Protein AF-A0A813K4M0-F1 (afdb_monomer)

Secondary structure (DSSP, 8-state):
--GGGS----STT-TTHHHHHHHHHHHTTTPPPP-TTSHHHHHHHHHHTTSSS-----SSS-HHHHHHHHHHHT-PPTT--S---EEEE--TTS--EEEE-SSS-SS--HHHHHHHHHHHHHHHHHH-TTS--EEEEE-S-STTSS--HHHHHHHHHHHHHHHH-TTSEEEEEE-HHHHH-HHHHHHHSTT-SSTT-

Organism: Polarella glacialis (NCBI:txid89957)

InterPro domains:
  IPR002505 Phosphate acetyl/butaryl transferase [PF01515] (38-197)
  IPR050500 Phosphate Acetyltransferase/Butyryltransferase [PTHR43356] (3-197)

Structure (mmCIF, N/CA/C/O backbone):
data_AF-A0A813K4M0-F1
#
_entry.id   AF-A0A813K4M0-F1
#
loop_
_atom_site.group_PDB
_atom_site.id
_atom_site.type_symbol
_atom_site.label_atom_id
_atom_site.label_alt_id
_atom_site.label_comp_id
_atom_site.label_asym_id
_atom_site.label_entity_id
_atom_site.label_seq_id
_atom_site.pdbx_PDB_ins_code
_atom_site.Cartn_x
_atom_site.Cartn_y
_atom_site.Cartn_z
_atom_site.occupancy
_atom_site.B_iso_or_equiv
_atom_site.auth_seq_id
_atom_site.auth_comp_id
_atom_site.auth_asym_id
_atom_site.auth_atom_id
_atom_site.pdbx_PDB_model_num
ATOM 1 N N . VAL A 1 1 ? -3.769 -20.559 -18.630 1.00 67.62 1 VAL A N 1
ATOM 2 C CA . VAL A 1 1 ? -3.302 -20.307 -20.011 1.00 67.62 1 VAL A CA 1
ATOM 3 C C . VAL A 1 1 ? -2.299 -21.398 -20.365 1.00 67.62 1 VAL A C 1
ATOM 5 O O . VAL A 1 1 ? -1.368 -21.574 -19.585 1.00 67.62 1 VAL A O 1
ATOM 8 N N . PRO A 1 2 ? -2.520 -22.201 -21.420 1.00 86.50 2 PRO A N 1
ATOM 9 C CA . PRO A 1 2 ? -1.524 -23.155 -21.917 1.00 86.50 2 PRO A CA 1
ATOM 10 C C . PRO A 1 2 ? -0.225 -22.441 -22.315 1.00 86.50 2 PRO A C 1
ATOM 12 O O . PRO A 1 2 ? -0.285 -21.312 -22.793 1.00 86.50 2 PRO A O 1
ATOM 15 N N . LEU A 1 3 ? 0.932 -23.095 -22.164 1.00 85.38 3 LEU A N 1
ATOM 16 C CA . LEU A 1 3 ? 2.240 -22.502 -22.506 1.00 85.38 3 LEU A CA 1
ATOM 17 C C . LEU A 1 3 ? 2.316 -22.029 -23.966 1.00 85.38 3 LEU A C 1
ATOM 19 O O . LEU A 1 3 ? 2.958 -21.033 -24.258 1.00 85.38 3 LEU A O 1
ATOM 23 N N . GLU A 1 4 ? 1.612 -22.708 -24.867 1.00 90.69 4 GLU A N 1
ATOM 24 C CA . GLU A 1 4 ? 1.559 -22.401 -26.303 1.00 90.69 4 GLU A CA 1
ATOM 25 C C . GLU A 1 4 ? 0.909 -21.045 -26.621 1.00 90.69 4 GLU A C 1
ATOM 27 O O . GLU A 1 4 ? 1.098 -20.507 -27.706 1.00 90.69 4 GLU A O 1
ATOM 32 N N . GLN A 1 5 ? 0.127 -20.500 -25.685 1.00 91.75 5 GLN A N 1
ATOM 33 C CA . GLN A 1 5 ? -0.519 -19.190 -25.809 1.00 91.75 5 GLN A CA 1
ATOM 34 C C . GLN A 1 5 ? 0.286 -18.081 -25.119 1.00 91.75 5 GLN A C 1
ATOM 36 O O . GLN A 1 5 ? -0.159 -16.935 -25.092 1.00 91.75 5 GLN A O 1
ATOM 41 N N . MET A 1 6 ? 1.431 -18.414 -24.516 1.00 92.50 6 MET A N 1
ATOM 42 C CA . MET A 1 6 ? 2.306 -17.438 -23.878 1.00 92.50 6 MET A CA 1
ATOM 43 C C . MET A 1 6 ? 3.302 -16.890 -24.892 1.00 92.50 6 MET A C 1
ATOM 45 O O . MET A 1 6 ? 3.978 -17.641 -25.593 1.00 92.50 6 MET A O 1
ATOM 49 N N . GLU A 1 7 ? 3.426 -15.570 -24.926 1.00 90.75 7 GLU A N 1
ATOM 50 C CA . GLU A 1 7 ? 4.532 -14.923 -25.613 1.00 90.75 7 GLU A CA 1
ATOM 51 C C . GLU A 1 7 ? 5.811 -15.118 -24.793 1.00 90.75 7 GLU A C 1
ATOM 53 O O . GLU A 1 7 ? 5.873 -14.780 -23.608 1.00 90.75 7 GLU A O 1
ATOM 58 N N . LEU A 1 8 ? 6.831 -15.699 -25.421 1.00 90.88 8 LEU A N 1
ATOM 59 C CA . LEU A 1 8 ? 8.155 -15.858 -24.836 1.00 90.88 8 LEU A CA 1
ATOM 60 C C . LEU A 1 8 ? 9.088 -14.846 -25.483 1.00 90.88 8 LEU A C 1
ATOM 62 O O . LEU A 1 8 ? 9.215 -14.814 -26.705 1.00 90.88 8 LEU A O 1
ATOM 66 N N . THR A 1 9 ? 9.780 -14.064 -24.660 1.00 90.88 9 THR A N 1
ATOM 67 C CA . THR A 1 9 ? 10.769 -13.103 -25.140 1.00 90.88 9 THR A CA 1
ATOM 68 C C . THR A 1 9 ? 12.110 -13.264 -24.435 1.00 90.88 9 THR A C 1
ATOM 70 O O . THR A 1 9 ? 12.171 -13.565 -23.243 1.00 90.88 9 THR A O 1
ATOM 73 N N . SER A 1 10 ? 13.188 -13.026 -25.182 1.00 90.50 10 SER A N 1
ATOM 74 C CA . SER A 1 10 ? 14.556 -12.898 -24.671 1.00 90.50 10 SER A CA 1
ATOM 75 C C . SER A 1 10 ? 14.917 -11.423 -24.525 1.00 90.50 10 SER A C 1
ATOM 77 O O . SER A 1 10 ? 14.474 -10.606 -25.326 1.00 90.50 10 SER A O 1
ATOM 79 N N . VAL A 1 11 ? 15.728 -11.076 -23.524 1.00 91.38 11 VAL A N 1
ATOM 80 C CA . VAL A 1 11 ? 16.229 -9.702 -23.343 1.00 91.38 11 VAL A CA 1
ATOM 81 C C . VAL A 1 11 ? 17.203 -9.321 -24.463 1.00 91.38 11 VAL A C 1
ATOM 83 O O . VAL A 1 11 ? 17.185 -8.190 -24.939 1.00 91.38 11 VAL A O 1
ATOM 86 N N . GLU A 1 12 ? 18.035 -10.274 -24.885 1.00 85.25 12 GLU A N 1
ATOM 87 C CA . GLU A 1 12 ? 19.155 -10.069 -25.814 1.00 85.25 12 GLU A CA 1
ATOM 88 C C . GLU A 1 12 ? 18.682 -9.786 -27.246 1.00 85.25 12 GLU A C 1
ATOM 90 O O . GLU A 1 12 ? 19.294 -8.986 -27.950 1.00 85.25 12 GLU A O 1
ATOM 95 N N . ASP A 1 13 ? 17.553 -10.381 -27.637 1.00 86.94 13 ASP A N 1
ATOM 96 C CA . ASP A 1 13 ? 17.026 -10.324 -29.005 1.00 86.94 13 ASP A CA 1
ATOM 97 C C . ASP A 1 13 ? 15.766 -9.453 -29.134 1.00 86.94 13 ASP A C 1
ATOM 99 O O . ASP A 1 13 ? 15.160 -9.381 -30.207 1.00 86.94 13 ASP A O 1
ATOM 103 N N . HIS A 1 14 ? 15.330 -8.787 -28.057 1.00 92.88 14 HIS A N 1
ATOM 104 C CA . HIS A 1 14 ? 14.105 -7.995 -28.107 1.00 92.88 14 HIS A CA 1
ATOM 105 C C . HIS A 1 14 ? 14.301 -6.754 -28.988 1.00 92.88 14 HIS A C 1
ATOM 107 O O . HIS A 1 14 ? 15.066 -5.847 -28.655 1.00 92.88 14 HIS A O 1
ATOM 113 N N . SER A 1 15 ? 13.539 -6.652 -30.080 1.00 92.94 15 SER A N 1
ATOM 114 C CA . SER A 1 15 ? 13.680 -5.590 -31.092 1.00 92.94 15 SER A CA 1
ATOM 115 C C . SER A 1 15 ? 13.609 -4.169 -30.520 1.00 92.94 15 SER A C 1
ATOM 117 O O . SER A 1 15 ? 14.266 -3.257 -31.015 1.00 92.94 15 SER A O 1
ATOM 119 N N . SER A 1 16 ? 12.820 -3.974 -29.461 1.00 94.00 16 SER A N 1
ATOM 120 C CA . SER A 1 16 ? 12.656 -2.677 -28.787 1.00 94.00 16 SER A CA 1
ATOM 121 C C . SER A 1 16 ? 13.663 -2.402 -27.662 1.00 94.00 16 SER A C 1
ATOM 123 O O . SER A 1 16 ? 13.547 -1.362 -27.019 1.00 94.00 16 SER A O 1
ATOM 125 N N . PHE A 1 17 ? 14.630 -3.286 -27.383 1.00 96.38 17 PHE A N 1
ATOM 126 C CA . PHE A 1 17 ? 15.501 -3.184 -26.201 1.00 96.38 17 PHE A CA 1
ATOM 127 C C . PHE A 1 17 ? 16.208 -1.825 -26.085 1.00 96.38 17 PHE A C 1
ATOM 129 O O . PHE A 1 17 ? 16.069 -1.139 -25.070 1.00 96.38 17 PHE A O 1
ATOM 136 N N . GLU A 1 18 ? 16.908 -1.389 -27.138 1.00 96.50 18 GLU A N 1
ATOM 137 C CA . GLU A 1 18 ? 17.627 -0.107 -27.128 1.00 96.50 18 GLU A CA 1
ATOM 138 C C . GLU A 1 18 ? 16.676 1.090 -26.984 1.00 96.50 18 GLU A C 1
ATOM 140 O O . GLU A 1 18 ? 16.984 2.054 -26.282 1.00 96.50 18 GLU A O 1
ATOM 145 N N . HIS A 1 19 ? 15.476 1.008 -27.569 1.00 96.56 19 HIS A N 1
ATOM 146 C CA . HIS A 1 19 ? 14.459 2.046 -27.412 1.00 96.56 19 HIS A CA 1
ATOM 147 C C . HIS A 1 19 ? 13.961 2.142 -25.962 1.00 96.56 19 HIS A C 1
ATOM 149 O O . HIS A 1 19 ? 13.938 3.231 -25.389 1.00 96.56 19 HIS A O 1
ATOM 155 N N . LEU A 1 20 ? 13.624 1.007 -25.342 1.00 96.88 20 LEU A N 1
ATOM 156 C CA . LEU A 1 20 ? 13.183 0.942 -23.945 1.00 96.88 20 LEU A CA 1
ATOM 157 C C . LEU A 1 20 ? 14.271 1.457 -22.994 1.00 96.88 20 LEU A C 1
ATOM 159 O O . LEU A 1 20 ? 13.994 2.180 -22.035 1.00 96.88 20 LEU A O 1
ATOM 163 N N . LYS A 1 21 ? 15.531 1.108 -23.267 1.00 96.88 21 LYS A N 1
ATOM 164 C CA . LYS A 1 21 ? 16.687 1.556 -22.486 1.00 96.88 21 LYS A CA 1
ATOM 165 C C . LYS A 1 21 ? 16.878 3.069 -22.580 1.00 96.88 21 LYS A C 1
ATOM 167 O O . LYS A 1 21 ? 17.130 3.704 -21.554 1.00 96.88 21 LYS A O 1
ATOM 172 N N . GLN A 1 22 ? 16.714 3.649 -23.769 1.00 96.50 22 GLN A N 1
ATOM 173 C CA . GLN A 1 22 ? 16.774 5.098 -23.956 1.00 96.50 22 GLN A CA 1
ATOM 174 C C . GLN A 1 22 ? 15.628 5.809 -23.222 1.00 96.50 22 GLN A C 1
ATOM 176 O O . GLN A 1 22 ? 15.887 6.755 -22.482 1.00 96.50 22 GLN A O 1
ATOM 181 N N . GLN A 1 23 ? 14.391 5.307 -23.320 1.00 96.12 23 GLN A N 1
ATOM 182 C CA . GLN A 1 23 ? 13.253 5.856 -22.568 1.00 96.12 23 GLN A CA 1
ATOM 183 C C . GLN A 1 23 ? 13.513 5.860 -21.053 1.00 96.12 23 GLN A C 1
ATOM 185 O O . GLN A 1 23 ? 13.236 6.844 -20.362 1.00 96.12 23 GLN A O 1
ATOM 190 N N . LEU A 1 24 ? 14.075 4.769 -20.520 1.00 96.50 24 LEU A N 1
ATOM 191 C CA . LEU A 1 24 ? 14.455 4.694 -19.112 1.00 96.50 24 LEU A CA 1
ATOM 192 C C . LEU A 1 24 ? 15.553 5.713 -18.762 1.00 96.50 24 LEU A C 1
ATOM 194 O O . LEU A 1 24 ? 15.492 6.327 -17.695 1.00 96.50 24 LEU A O 1
ATOM 198 N N . ALA A 1 25 ? 16.544 5.909 -19.634 1.00 96.31 25 ALA A N 1
ATOM 199 C CA . ALA A 1 25 ? 17.613 6.890 -19.438 1.00 96.31 25 ALA A CA 1
ATOM 200 C C . ALA A 1 25 ? 17.072 8.320 -19.349 1.00 96.31 25 ALA A C 1
ATOM 202 O O . ALA A 1 25 ? 17.417 9.044 -18.407 1.00 96.31 25 ALA A O 1
ATOM 203 N N . ASP A 1 26 ? 16.168 8.682 -20.258 1.00 95.38 26 ASP A N 1
ATOM 204 C CA . ASP A 1 26 ? 15.529 9.997 -20.295 1.00 95.38 26 ASP A CA 1
ATOM 205 C C . ASP A 1 26 ? 14.728 10.241 -19.007 1.00 95.38 26 ASP A C 1
ATOM 207 O O . ASP A 1 26 ? 14.916 11.254 -18.326 1.00 95.38 26 ASP A O 1
ATOM 211 N N . ARG A 1 27 ? 13.918 9.258 -18.583 1.00 92.56 27 ARG A N 1
ATOM 212 C CA . ARG A 1 27 ? 13.141 9.318 -17.329 1.00 92.56 27 ARG A CA 1
ATOM 213 C C . ARG A 1 27 ? 14.010 9.433 -16.080 1.00 92.56 27 ARG A C 1
ATOM 215 O O . ARG A 1 27 ? 13.583 9.998 -15.073 1.00 92.56 27 ARG A O 1
ATOM 222 N N . ARG A 1 28 ? 15.217 8.872 -16.108 1.00 92.50 28 ARG A N 1
ATOM 223 C CA . ARG A 1 28 ? 16.136 8.867 -14.963 1.00 92.50 28 ARG A CA 1
ATOM 224 C C . ARG A 1 28 ? 17.014 10.113 -14.884 1.00 92.50 28 ARG A C 1
ATOM 226 O O . ARG A 1 28 ? 17.747 10.233 -13.901 1.00 92.50 28 ARG A O 1
ATOM 233 N N . ALA A 1 29 ? 16.912 11.040 -15.841 1.00 91.06 29 ALA A N 1
ATOM 234 C CA . ALA A 1 29 ? 17.550 12.359 -15.817 1.00 91.06 29 ALA A CA 1
ATOM 235 C C . ALA A 1 29 ? 19.043 12.307 -15.426 1.00 91.06 29 ALA A C 1
ATOM 237 O O . ALA A 1 29 ? 19.498 13.006 -14.521 1.00 91.06 29 ALA A O 1
ATOM 238 N N . GLY A 1 30 ? 19.802 11.407 -16.061 1.00 89.19 30 GLY A N 1
ATOM 239 C CA . GLY A 1 30 ? 21.244 11.244 -15.828 1.00 89.19 30 GLY A CA 1
ATOM 240 C C . GLY A 1 30 ? 21.633 10.386 -14.616 1.00 89.19 30 GLY A C 1
ATOM 241 O O . GLY A 1 30 ? 22.822 10.156 -14.388 1.00 89.19 30 GLY A O 1
ATOM 242 N N . LYS A 1 31 ? 20.675 9.856 -13.842 1.00 92.75 31 LYS A N 1
ATOM 243 C CA . LYS A 1 31 ? 20.970 8.858 -12.799 1.00 92.75 31 LYS A CA 1
ATOM 244 C C . LYS A 1 31 ? 21.418 7.542 -13.433 1.00 92.75 31 LYS A C 1
ATOM 246 O O . LYS A 1 31 ? 20.865 7.113 -14.444 1.00 92.75 31 LYS A O 1
ATOM 251 N N . LYS A 1 32 ? 22.351 6.846 -12.769 1.00 94.06 32 LYS A N 1
ATOM 252 C CA . LYS A 1 32 ? 22.843 5.524 -13.190 1.00 94.06 32 LYS A CA 1
ATOM 253 C C . LYS A 1 32 ? 21.677 4.582 -13.519 1.00 94.06 32 LYS A C 1
ATOM 255 O O . LYS A 1 32 ? 20.746 4.437 -12.714 1.00 94.06 32 LYS A O 1
ATOM 260 N N . LEU A 1 33 ? 21.748 3.957 -14.692 1.00 95.81 33 LEU A N 1
ATOM 261 C CA . LEU A 1 33 ? 20.811 2.923 -15.112 1.00 95.81 33 LEU A CA 1
ATOM 262 C C . LEU A 1 33 ? 21.060 1.621 -14.335 1.00 95.81 33 LEU A C 1
ATOM 264 O O . LEU A 1 33 ? 22.220 1.293 -14.058 1.00 95.81 33 LEU A O 1
ATOM 268 N N . PRO A 1 34 ? 20.000 0.880 -13.975 1.00 94.81 34 PRO A N 1
ATOM 269 C CA . PRO A 1 34 ? 20.152 -0.500 -13.534 1.00 94.81 34 PRO A CA 1
ATOM 270 C C . PRO A 1 34 ? 20.652 -1.376 -14.699 1.00 94.81 34 PRO A C 1
ATOM 272 O O . PRO A 1 34 ? 20.617 -0.957 -15.858 1.00 94.81 34 PRO A O 1
ATOM 275 N N . ASP A 1 35 ? 21.130 -2.586 -14.404 1.00 95.88 35 ASP A N 1
ATOM 276 C CA . ASP A 1 35 ? 21.562 -3.530 -15.444 1.00 95.88 35 ASP A CA 1
ATOM 277 C C . ASP A 1 35 ? 20.355 -3.994 -16.275 1.00 95.88 35 ASP A C 1
ATOM 279 O O . ASP A 1 35 ? 19.622 -4.891 -15.868 1.00 95.88 35 ASP A O 1
ATOM 283 N N . CYS A 1 36 ? 20.114 -3.340 -17.411 1.00 95.94 36 CYS A N 1
ATOM 284 C CA . CYS A 1 36 ? 18.921 -3.555 -18.231 1.00 95.94 36 CYS A CA 1
ATOM 285 C C . CYS A 1 36 ? 18.878 -4.952 -18.870 1.00 95.94 36 CYS A C 1
ATOM 287 O O . CYS A 1 36 ? 17.812 -5.360 -19.315 1.00 95.94 36 CYS A O 1
ATOM 289 N N . LEU A 1 37 ? 20.002 -5.681 -18.895 1.00 95.69 37 LEU A N 1
ATOM 290 C CA . LEU A 1 37 ? 20.060 -7.056 -19.397 1.00 95.69 37 LEU A CA 1
ATOM 291 C C . LEU A 1 37 ? 19.507 -8.076 -18.388 1.00 95.69 37 LEU A C 1
ATOM 293 O O . LEU A 1 37 ? 19.178 -9.196 -18.769 1.00 95.69 37 LEU A O 1
ATOM 297 N N . GLN A 1 38 ? 19.356 -7.705 -17.110 1.00 95.38 38 GLN A N 1
ATOM 298 C CA . GLN A 1 38 ? 18.710 -8.574 -16.125 1.00 95.38 38 GLN A CA 1
ATOM 299 C C . GLN A 1 38 ? 17.219 -8.733 -16.459 1.00 95.38 38 GLN A C 1
ATOM 301 O O . GLN A 1 38 ? 16.519 -7.715 -16.521 1.00 95.38 38 GLN A O 1
ATOM 306 N N . PRO A 1 39 ? 16.679 -9.965 -16.557 1.00 95.50 39 PRO A N 1
ATOM 307 C CA . PRO A 1 39 ? 15.261 -10.191 -16.850 1.00 95.50 39 PRO A CA 1
ATOM 308 C C . PRO A 1 39 ? 14.310 -9.444 -15.904 1.00 95.50 39 PRO A C 1
ATOM 310 O O . PRO A 1 39 ? 13.302 -8.897 -16.342 1.00 95.50 39 PRO A O 1
ATOM 313 N N . LEU A 1 40 ? 14.674 -9.340 -14.619 1.00 96.56 40 LEU A N 1
ATOM 314 C CA . LEU A 1 40 ? 13.926 -8.583 -13.609 1.00 96.56 40 LEU A CA 1
ATOM 315 C C . LEU A 1 40 ? 13.761 -7.101 -13.991 1.00 96.56 40 LEU A C 1
ATOM 317 O O . LEU A 1 40 ? 12.691 -6.522 -13.812 1.00 96.56 40 LEU A O 1
ATOM 321 N N . HIS A 1 41 ? 14.822 -6.480 -14.508 1.00 97.00 41 HIS A N 1
ATOM 322 C CA . HIS A 1 41 ? 14.817 -5.077 -14.911 1.00 97.00 41 HIS A CA 1
ATOM 323 C C . HIS A 1 41 ? 14.127 -4.895 -16.259 1.00 97.00 41 HIS A C 1
ATOM 325 O O . HIS A 1 41 ? 13.305 -3.992 -16.407 1.00 97.00 41 HIS A O 1
ATOM 331 N N . PHE A 1 42 ? 14.420 -5.779 -17.211 1.00 97.19 42 PHE A N 1
ATOM 332 C CA . PHE A 1 42 ? 13.830 -5.750 -18.539 1.00 97.19 42 PHE A CA 1
ATOM 333 C C . PHE A 1 42 ? 12.302 -5.883 -18.502 1.00 97.19 42 PHE A C 1
ATOM 335 O O . PHE A 1 42 ? 11.603 -5.073 -19.105 1.00 97.19 42 PHE A O 1
ATOM 342 N N . ALA A 1 43 ? 11.763 -6.816 -17.714 1.00 97.00 43 ALA A N 1
ATOM 343 C CA . ALA A 1 43 ? 10.318 -6.957 -17.542 1.00 97.00 43 ALA A CA 1
ATOM 344 C C . ALA A 1 43 ? 9.671 -5.673 -16.988 1.00 97.00 43 ALA A C 1
ATOM 346 O O . ALA A 1 43 ? 8.634 -5.233 -17.478 1.00 97.00 43 ALA A O 1
ATOM 347 N N . ASN A 1 44 ? 10.322 -4.995 -16.037 1.00 97.81 44 ASN A N 1
ATOM 348 C CA . ASN A 1 44 ? 9.848 -3.698 -15.551 1.00 97.81 44 ASN A CA 1
ATOM 349 C C . ASN A 1 44 ? 9.959 -2.582 -16.606 1.00 97.81 44 ASN A C 1
ATOM 351 O O . ASN A 1 44 ? 9.169 -1.642 -16.562 1.00 97.81 44 ASN A O 1
ATOM 355 N N . MET A 1 45 ? 10.900 -2.665 -17.555 1.00 97.75 45 MET A N 1
ATOM 356 C CA . MET A 1 45 ? 10.978 -1.733 -18.689 1.00 97.75 45 MET A CA 1
ATOM 357 C C . MET A 1 45 ? 9.811 -1.935 -19.660 1.00 97.75 45 MET A C 1
ATOM 359 O O . MET A 1 45 ? 9.267 -0.947 -20.144 1.00 97.75 45 MET A O 1
ATOM 363 N N . LEU A 1 46 ? 9.390 -3.183 -19.896 1.00 97.31 46 LEU A N 1
ATOM 364 C CA . LEU A 1 46 ? 8.194 -3.486 -20.689 1.00 97.31 46 LEU A CA 1
ATOM 365 C C . LEU A 1 46 ? 6.939 -2.887 -20.045 1.00 97.31 46 LEU A C 1
ATOM 367 O O . LEU A 1 46 ? 6.181 -2.193 -20.720 1.00 97.31 46 LEU A O 1
ATOM 371 N N . VAL A 1 47 ? 6.771 -3.075 -18.731 1.00 97.69 47 VAL A N 1
ATOM 372 C CA . VAL A 1 47 ? 5.660 -2.472 -17.972 1.00 97.69 47 VAL A CA 1
ATOM 373 C C . VAL A 1 47 ? 5.706 -0.947 -18.046 1.00 97.69 47 VAL A C 1
ATOM 375 O O . VAL A 1 47 ? 4.720 -0.294 -18.370 1.00 97.69 47 VAL A O 1
ATOM 378 N N . ALA A 1 48 ? 6.880 -0.361 -17.812 1.00 96.75 48 ALA A N 1
ATOM 379 C CA . ALA A 1 48 ? 7.091 1.082 -17.875 1.00 96.75 48 ALA A CA 1
ATOM 380 C C . ALA A 1 48 ? 6.783 1.704 -19.250 1.00 96.75 48 ALA A C 1
ATOM 382 O O . ALA A 1 48 ? 6.485 2.897 -19.308 1.00 96.75 48 ALA A O 1
ATOM 383 N N . ALA A 1 49 ? 6.879 0.924 -20.328 1.00 95.62 49 ALA A N 1
ATOM 384 C CA . ALA A 1 49 ? 6.580 1.343 -21.694 1.00 95.62 49 ALA A CA 1
ATOM 385 C C . ALA A 1 49 ? 5.155 0.984 -22.153 1.00 95.62 49 ALA A C 1
ATOM 387 O O . ALA A 1 49 ? 4.805 1.265 -23.298 1.00 95.62 49 ALA A O 1
ATOM 388 N N . GLY A 1 50 ? 4.337 0.366 -21.291 1.00 95.69 50 GLY A N 1
ATOM 389 C CA . GLY A 1 50 ? 2.976 -0.060 -21.629 1.00 95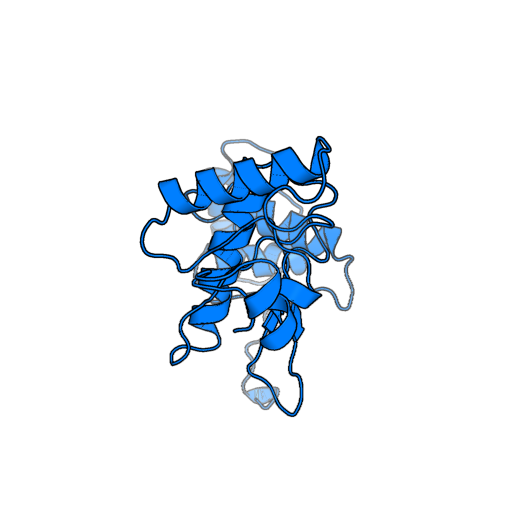.69 50 GLY A CA 1
ATOM 390 C C . GLY A 1 50 ? 2.909 -1.277 -22.556 1.00 95.69 50 GLY A C 1
ATOM 391 O O . GLY A 1 50 ? 1.887 -1.497 -23.196 1.00 95.69 50 GLY A O 1
ATOM 392 N N . LEU A 1 51 ? 3.991 -2.057 -22.649 1.00 95.50 51 LEU A N 1
ATOM 393 C CA . LEU A 1 51 ? 4.027 -3.319 -23.400 1.00 95.50 51 LEU A CA 1
ATOM 394 C C . LEU A 1 51 ? 3.555 -4.515 -22.554 1.00 95.50 51 LEU A C 1
ATOM 396 O O . LEU A 1 51 ? 3.350 -5.600 -23.085 1.00 95.50 51 LEU A O 1
ATOM 400 N N . ALA A 1 52 ? 3.392 -4.316 -21.245 1.00 96.12 52 ALA A N 1
ATOM 401 C CA . ALA A 1 52 ? 2.792 -5.259 -20.310 1.00 96.12 52 ALA A CA 1
ATOM 402 C C . ALA A 1 52 ? 2.073 -4.489 -19.191 1.00 96.12 52 ALA A C 1
ATOM 404 O O . ALA A 1 52 ? 2.512 -3.405 -18.808 1.00 96.12 52 ALA A O 1
ATOM 405 N N . ASP A 1 53 ? 1.009 -5.061 -18.627 1.00 96.44 53 ASP A N 1
ATOM 406 C CA . ASP A 1 53 ? 0.206 -4.391 -17.589 1.00 96.44 53 ASP A CA 1
ATOM 407 C C . ASP A 1 53 ? 0.781 -4.548 -16.171 1.00 96.44 53 ASP A C 1
ATOM 409 O O . ASP A 1 53 ? 0.443 -3.800 -15.255 1.00 96.44 53 ASP A O 1
ATOM 413 N N . GLY A 1 54 ? 1.659 -5.528 -15.964 1.00 96.50 54 GLY A N 1
ATOM 414 C CA . GLY A 1 54 ? 2.240 -5.814 -14.660 1.00 96.50 54 GLY A CA 1
ATOM 415 C C . GLY A 1 54 ? 3.337 -6.866 -14.722 1.00 96.50 54 GLY A C 1
ATOM 416 O O . GLY A 1 54 ? 3.571 -7.499 -15.750 1.00 96.50 54 GLY A O 1
ATOM 417 N N . H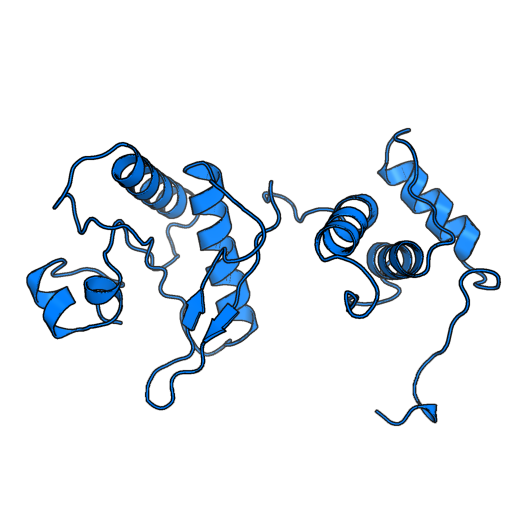IS A 1 55 ? 4.022 -7.049 -13.597 1.00 96.44 55 HIS A N 1
ATOM 418 C CA . HIS A 1 55 ? 5.142 -7.973 -13.482 1.00 96.44 55 HIS A CA 1
ATOM 419 C C . HIS A 1 55 ? 5.081 -8.727 -12.153 1.00 96.44 55 HIS A C 1
ATOM 421 O O . HIS A 1 55 ? 4.976 -8.124 -11.085 1.00 96.44 55 HIS A O 1
ATOM 427 N N . VAL A 1 56 ? 5.172 -10.055 -12.226 1.00 96.69 56 VAL A N 1
ATOM 428 C CA . VAL A 1 56 ? 5.233 -10.951 -11.067 1.00 96.69 56 VAL A CA 1
ATOM 429 C C . VAL A 1 56 ? 6.615 -11.598 -11.016 1.00 96.69 56 VAL A C 1
ATOM 431 O O . VAL A 1 56 ? 7.029 -12.267 -11.960 1.00 96.69 56 VAL A O 1
ATOM 434 N N . ALA A 1 57 ? 7.324 -11.409 -9.904 1.00 95.69 57 ALA A N 1
ATOM 435 C CA . ALA A 1 57 ? 8.665 -11.938 -9.667 1.00 95.69 57 ALA A CA 1
ATOM 436 C C . ALA A 1 57 ? 8.840 -12.349 -8.194 1.00 95.69 57 ALA A C 1
ATOM 438 O O . ALA A 1 57 ? 7.906 -12.277 -7.401 1.00 95.69 57 ALA A O 1
ATOM 439 N N . GLY A 1 58 ? 10.049 -12.783 -7.823 1.00 93.94 58 GLY A N 1
ATOM 440 C CA . GLY A 1 58 ? 10.412 -13.104 -6.433 1.00 93.94 58 GLY A CA 1
ATOM 441 C C . GLY A 1 58 ? 10.660 -14.587 -6.153 1.00 93.94 58 GLY A C 1
ATOM 442 O O . GLY A 1 58 ? 11.203 -14.920 -5.110 1.00 93.94 58 GLY A O 1
ATOM 443 N N . ALA A 1 59 ? 10.365 -15.486 -7.099 1.00 94.88 59 ALA A N 1
ATOM 444 C CA . ALA A 1 59 ? 10.703 -16.907 -6.950 1.00 94.88 59 ALA A CA 1
ATOM 445 C C . ALA A 1 59 ? 12.225 -17.163 -6.903 1.00 94.88 59 ALA A C 1
ATOM 447 O O . ALA A 1 59 ? 12.677 -18.094 -6.246 1.00 94.88 59 ALA A O 1
ATOM 448 N N . LEU A 1 60 ? 13.009 -16.328 -7.597 1.00 94.00 60 LEU A N 1
ATOM 449 C CA . LEU A 1 60 ? 14.473 -16.436 -7.710 1.00 94.00 60 LEU A CA 1
ATOM 450 C C . LEU A 1 60 ? 15.221 -15.191 -7.202 1.00 94.00 60 LEU A C 1
ATOM 452 O O . LEU A 1 60 ? 16.444 -15.141 -7.271 1.00 94.00 60 LEU A O 1
ATOM 456 N N . HIS A 1 61 ? 14.502 -14.175 -6.720 1.00 94.25 61 HIS A N 1
ATOM 457 C CA . HIS A 1 61 ? 15.064 -12.885 -6.313 1.00 94.25 61 HIS A CA 1
ATOM 458 C C . HIS A 1 61 ? 14.548 -12.506 -4.931 1.00 94.25 61 HIS A C 1
ATOM 460 O O . HIS A 1 61 ? 13.412 -12.828 -4.587 1.00 94.25 61 HIS A O 1
ATOM 466 N N . SER A 1 62 ? 15.349 -11.780 -4.150 1.00 94.56 62 SER A N 1
ATOM 467 C CA . SER A 1 62 ? 14.877 -11.267 -2.864 1.00 94.56 62 SER A CA 1
ATOM 468 C C . SER A 1 62 ? 13.774 -10.219 -3.067 1.00 94.56 62 SER A C 1
ATOM 470 O O . SER A 1 62 ? 13.781 -9.483 -4.058 1.00 94.56 62 SER A O 1
ATOM 472 N N . SER A 1 63 ? 12.855 -10.079 -2.105 1.00 92.31 63 SER A N 1
ATOM 473 C CA . SER A 1 63 ? 11.818 -9.033 -2.153 1.00 92.31 63 SER A CA 1
ATOM 474 C C . SER A 1 63 ? 12.419 -7.632 -2.308 1.00 92.31 63 SER A C 1
ATOM 476 O O . SER A 1 63 ? 11.879 -6.793 -3.027 1.00 92.31 63 SER A O 1
ATOM 478 N N . GLY A 1 64 ? 13.579 -7.391 -1.685 1.00 92.06 64 GLY A N 1
ATOM 479 C CA . GLY A 1 64 ? 14.302 -6.127 -1.793 1.00 92.06 64 GLY A CA 1
ATOM 480 C C . GLY A 1 64 ? 14.803 -5.829 -3.208 1.00 92.06 64 GLY A C 1
ATOM 481 O O . GLY A 1 64 ? 14.795 -4.666 -3.614 1.00 92.06 64 GLY A O 1
ATOM 482 N N . ASP A 1 65 ? 15.205 -6.845 -3.975 1.00 94.38 65 ASP A N 1
ATOM 483 C CA . ASP A 1 65 ? 15.636 -6.672 -5.368 1.00 94.38 65 ASP A CA 1
ATOM 484 C C . ASP A 1 65 ? 14.446 -6.379 -6.281 1.00 94.38 65 ASP A C 1
ATOM 486 O O . ASP A 1 65 ? 14.504 -5.451 -7.093 1.00 94.38 65 ASP A O 1
ATOM 490 N N . VAL A 1 66 ? 13.339 -7.105 -6.095 1.00 95.75 66 VAL A N 1
ATOM 491 C CA . VAL A 1 66 ? 12.105 -6.904 -6.871 1.00 95.75 66 VAL A CA 1
ATOM 492 C C . VAL A 1 66 ? 11.555 -5.491 -6.664 1.00 95.75 66 VAL A C 1
ATOM 494 O O . VAL A 1 66 ? 11.346 -4.762 -7.637 1.00 95.75 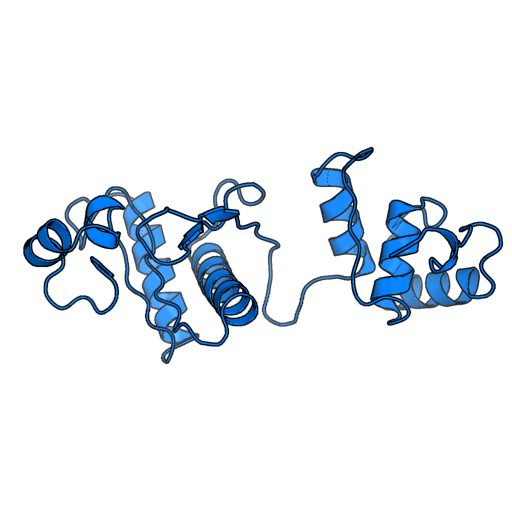66 VAL A O 1
ATOM 497 N N . VAL A 1 67 ? 11.391 -5.062 -5.407 1.00 93.62 67 VAL A N 1
ATOM 498 C CA . VAL A 1 67 ? 10.866 -3.725 -5.074 1.00 93.62 67 VAL A CA 1
ATOM 499 C C . VAL A 1 67 ? 11.801 -2.624 -5.575 1.00 93.62 67 VAL A C 1
ATOM 501 O O . VAL A 1 67 ? 11.343 -1.640 -6.158 1.00 93.62 67 VAL A O 1
ATOM 504 N N . ARG A 1 68 ? 13.120 -2.781 -5.402 1.00 92.75 68 ARG A N 1
ATOM 505 C CA . ARG A 1 68 ? 14.104 -1.799 -5.882 1.00 92.75 68 ARG A CA 1
ATOM 506 C C . ARG A 1 68 ? 14.054 -1.650 -7.397 1.00 92.75 68 ARG A C 1
ATOM 508 O O . ARG A 1 68 ? 14.107 -0.521 -7.884 1.00 92.75 68 ARG A O 1
ATOM 515 N N . SER A 1 69 ? 13.949 -2.759 -8.128 1.00 95.62 69 SER A N 1
ATOM 516 C CA . SER A 1 69 ? 13.830 -2.728 -9.583 1.00 95.62 69 SER A CA 1
ATOM 517 C C . SER A 1 69 ? 12.564 -1.994 -10.025 1.00 95.62 69 SER A C 1
ATOM 519 O O . SER A 1 69 ? 12.657 -1.056 -10.820 1.00 95.62 69 SER A O 1
ATOM 521 N N . ALA A 1 70 ? 11.407 -2.359 -9.466 1.00 95.56 70 ALA A N 1
ATOM 522 C CA . ALA A 1 70 ? 10.134 -1.722 -9.795 1.00 95.56 70 ALA A CA 1
ATOM 523 C C . ALA A 1 70 ? 10.179 -0.214 -9.505 1.00 95.56 70 ALA A C 1
ATOM 525 O O . ALA A 1 70 ? 9.842 0.598 -10.365 1.00 95.56 70 ALA A O 1
ATOM 526 N N . PHE A 1 71 ? 10.711 0.185 -8.346 1.00 92.44 71 PHE A N 1
ATOM 527 C CA . PHE A 1 71 ? 10.849 1.595 -7.979 1.00 92.44 71 PHE A CA 1
ATOM 528 C C . PHE A 1 71 ? 11.778 2.377 -8.921 1.00 92.44 71 PHE A C 1
ATOM 530 O O . PHE A 1 71 ? 11.513 3.531 -9.251 1.00 92.44 71 PHE A O 1
ATOM 537 N N . GLN A 1 72 ? 12.884 1.775 -9.367 1.00 93.31 72 GLN A N 1
ATOM 538 C CA . GLN A 1 72 ? 13.843 2.450 -10.245 1.00 93.31 72 GLN A CA 1
ATOM 539 C C . GLN A 1 72 ? 13.352 2.619 -11.689 1.00 93.31 72 GLN A C 1
ATOM 541 O O . GLN A 1 72 ? 13.848 3.520 -12.374 1.00 93.31 72 GLN A O 1
ATOM 546 N N . ILE A 1 73 ? 12.448 1.753 -12.148 1.00 96.31 73 ILE A N 1
ATOM 547 C CA . ILE A 1 73 ? 12.074 1.633 -13.563 1.00 96.31 73 ILE A CA 1
ATOM 548 C C . ILE A 1 73 ? 10.617 2.049 -13.795 1.00 96.31 73 ILE A C 1
ATOM 550 O O . ILE A 1 73 ? 10.355 2.915 -14.628 1.00 96.31 73 ILE A O 1
ATOM 554 N N . VAL A 1 74 ? 9.677 1.487 -13.033 1.00 96.25 74 VAL A N 1
ATOM 555 C CA . VAL A 1 74 ? 8.248 1.832 -13.108 1.00 96.25 74 VAL A CA 1
ATOM 556 C C . VAL A 1 74 ? 7.988 3.135 -12.353 1.00 96.25 74 VAL A C 1
ATOM 558 O O . VAL A 1 74 ? 7.427 4.070 -12.924 1.00 96.25 74 VAL A O 1
ATOM 561 N N . GLY A 1 75 ? 8.504 3.244 -11.126 1.00 93.31 75 GLY A N 1
ATOM 562 C CA . GLY A 1 75 ? 8.336 4.412 -10.258 1.00 93.31 75 GLY A CA 1
ATOM 563 C C . GLY A 1 75 ? 7.113 4.321 -9.343 1.00 93.31 75 GLY A C 1
ATOM 564 O O . GLY A 1 75 ? 6.506 3.263 -9.199 1.00 93.31 75 GLY A O 1
ATOM 565 N N . LEU A 1 76 ? 6.788 5.437 -8.690 1.00 92.25 76 LEU A N 1
ATOM 566 C CA . LEU A 1 76 ? 5.596 5.582 -7.853 1.00 92.25 76 LEU A CA 1
ATOM 567 C C . LEU A 1 76 ? 4.520 6.358 -8.603 1.00 92.25 76 LEU A C 1
ATOM 569 O O . LEU A 1 76 ? 4.825 7.212 -9.439 1.00 92.25 76 LEU A O 1
ATOM 573 N N . GLN A 1 77 ? 3.266 6.098 -8.254 1.00 90.50 77 GLN A N 1
ATOM 574 C CA . GLN A 1 77 ? 2.167 6.952 -8.683 1.00 90.50 77 GLN A CA 1
ATOM 575 C C . GLN A 1 77 ? 2.289 8.368 -8.082 1.00 90.50 77 GLN A C 1
ATOM 577 O O . GLN A 1 77 ? 2.854 8.531 -6.993 1.00 90.50 77 GLN A O 1
ATOM 582 N N . PRO A 1 78 ? 1.750 9.404 -8.751 1.00 87.31 78 PRO A N 1
ATOM 583 C CA . PRO A 1 78 ? 1.729 10.760 -8.213 1.00 87.31 78 PRO A CA 1
ATOM 584 C C . PRO A 1 78 ? 1.065 10.827 -6.833 1.00 87.31 78 PRO A C 1
ATOM 586 O O . PRO A 1 78 ? 0.035 10.204 -6.603 1.00 87.31 78 PRO A O 1
ATOM 589 N N . GLY A 1 79 ? 1.649 11.602 -5.920 1.00 83.69 79 GLY A N 1
ATOM 590 C CA . GLY A 1 79 ? 1.128 11.760 -4.558 1.00 83.69 79 GLY A CA 1
ATOM 591 C C . GLY A 1 79 ? 1.523 10.648 -3.582 1.00 83.69 79 GLY A C 1
ATOM 592 O O . GLY A 1 79 ? 1.322 10.830 -2.386 1.00 83.69 79 GLY A O 1
ATOM 593 N N . VAL A 1 80 ? 2.144 9.562 -4.058 1.00 88.62 80 VAL A N 1
ATOM 594 C CA . VAL A 1 80 ? 2.708 8.504 -3.212 1.00 88.62 80 VAL A CA 1
ATOM 595 C C . VAL A 1 80 ? 4.220 8.647 -3.109 1.00 88.62 80 VAL A C 1
ATOM 597 O O . VAL A 1 80 ? 4.932 8.804 -4.103 1.00 88.62 80 VAL A O 1
ATOM 600 N N . SER A 1 81 ? 4.712 8.613 -1.878 1.00 88.31 81 SER A N 1
ATOM 601 C CA . SER A 1 81 ? 6.107 8.794 -1.500 1.00 88.31 81 SER A CA 1
ATOM 602 C C . SER A 1 81 ? 6.814 7.474 -1.186 1.00 88.31 81 SER A C 1
ATOM 604 O O . SER A 1 81 ? 8.046 7.403 -1.301 1.00 88.31 81 SER A O 1
ATOM 606 N N . LYS A 1 82 ? 6.067 6.418 -0.825 1.00 87.81 82 LYS A N 1
ATOM 607 C CA . LYS A 1 82 ? 6.610 5.106 -0.434 1.00 87.81 82 LYS A CA 1
ATOM 608 C C . LYS A 1 82 ? 5.787 3.940 -0.978 1.00 87.81 82 LYS A C 1
ATOM 610 O O . LYS A 1 82 ? 4.582 4.031 -1.163 1.00 87.81 82 LYS A O 1
ATOM 615 N N . VAL A 1 83 ? 6.456 2.806 -1.192 1.00 90.88 83 VAL A N 1
ATOM 616 C CA . VAL A 1 83 ? 5.780 1.524 -1.435 1.00 90.88 83 VAL A CA 1
ATOM 617 C C . VAL A 1 83 ? 5.378 0.927 -0.090 1.00 90.88 83 VAL A C 1
ATOM 619 O O . VAL A 1 83 ? 6.188 0.916 0.835 1.00 90.88 83 VAL A O 1
ATOM 622 N N . SER A 1 84 ? 4.166 0.389 -0.011 1.00 93.56 84 SER A N 1
ATOM 623 C CA . SER A 1 84 ? 3.707 -0.462 1.087 1.00 93.56 84 SER A CA 1
ATOM 624 C C . SER A 1 84 ? 3.253 -1.816 0.553 1.00 93.56 84 SER A C 1
ATOM 626 O O . SER A 1 84 ? 2.977 -1.962 -0.639 1.00 93.56 84 SER A O 1
ATOM 628 N N . SER A 1 85 ? 3.208 -2.820 1.425 1.00 94.94 85 SER A N 1
ATOM 629 C CA . SER A 1 85 ? 2.578 -4.106 1.125 1.00 94.94 85 SER A CA 1
ATOM 630 C C . SER A 1 85 ? 1.218 -4.226 1.796 1.00 94.94 85 SER A C 1
ATOM 632 O O . SER A 1 85 ? 0.906 -3.492 2.735 1.00 94.94 85 SER A O 1
ATOM 634 N N . PHE A 1 86 ? 0.435 -5.200 1.349 1.00 96.88 86 PHE A N 1
ATOM 635 C CA . PHE A 1 86 ? -0.724 -5.641 2.095 1.00 96.88 86 PHE A CA 1
ATOM 636 C C . PHE A 1 86 ? -0.940 -7.146 1.968 1.00 96.88 86 PHE A C 1
ATOM 638 O O . PHE A 1 86 ? -0.523 -7.767 0.989 1.00 96.88 86 PHE A O 1
ATOM 645 N N . PHE A 1 87 ? -1.627 -7.718 2.952 1.00 97.88 87 PHE A N 1
ATOM 646 C CA . PHE A 1 87 ? -2.186 -9.064 2.869 1.00 97.88 87 PHE A CA 1
ATOM 647 C C . PHE A 1 87 ? -3.706 -8.996 2.825 1.00 97.88 87 PHE A C 1
ATOM 649 O O . PHE A 1 87 ? -4.317 -8.232 3.572 1.00 97.88 87 PHE A O 1
ATOM 656 N N . VAL A 1 88 ? -4.305 -9.834 1.978 1.00 97.69 88 VAL A N 1
ATOM 657 C CA . VAL A 1 88 ? -5.743 -10.107 2.005 1.00 97.69 88 VAL A CA 1
ATOM 658 C C . VAL A 1 88 ? -5.984 -11.256 2.975 1.00 97.69 88 VAL A C 1
ATOM 660 O O . VAL A 1 88 ? -5.485 -12.365 2.778 1.00 97.69 88 VAL A O 1
ATOM 663 N N . MET A 1 89 ? -6.750 -10.990 4.021 1.00 96.81 89 MET A N 1
ATOM 664 C CA . MET A 1 89 ? -7.172 -11.972 5.008 1.00 96.81 89 MET A CA 1
ATOM 665 C C . MET A 1 89 ? -8.603 -12.397 4.680 1.00 96.81 89 MET A C 1
ATOM 667 O O . MET A 1 89 ? -9.485 -11.550 4.573 1.00 96.81 89 MET A O 1
ATOM 671 N N . MET A 1 90 ? -8.829 -13.706 4.552 1.00 95.50 90 MET A N 1
ATOM 672 C CA . MET A 1 90 ? -10.129 -14.297 4.205 1.00 95.50 90 MET A CA 1
ATOM 673 C C . MET A 1 90 ? -10.666 -15.139 5.373 1.00 95.50 90 MET A C 1
ATOM 675 O O . MET A 1 90 ? -10.551 -16.367 5.354 1.00 95.50 90 MET A O 1
ATOM 679 N N . PRO A 1 91 ? -11.176 -14.508 6.443 1.00 91.94 91 PRO A N 1
ATOM 680 C CA . PRO A 1 91 ? -11.849 -15.226 7.523 1.00 91.94 91 PRO A CA 1
ATOM 681 C C . PRO A 1 91 ? -13.111 -15.951 7.001 1.00 91.94 91 PRO A C 1
ATOM 683 O O . PRO A 1 91 ? -13.840 -15.370 6.205 1.00 91.94 91 PRO A O 1
ATOM 686 N N . PRO A 1 92 ? -13.416 -17.187 7.450 1.00 90.94 92 PRO A N 1
ATOM 687 C CA . PRO A 1 92 ? -14.559 -17.954 6.934 1.00 90.94 92 PRO A CA 1
ATOM 688 C C . PRO A 1 92 ? -15.931 -17.286 7.107 1.00 90.94 92 PRO A C 1
ATOM 690 O O . PRO A 1 92 ? -16.785 -17.420 6.239 1.00 90.94 92 PRO A O 1
ATOM 693 N N . ASP A 1 93 ? -16.128 -16.567 8.217 1.00 89.62 93 ASP A N 1
ATOM 694 C CA . ASP A 1 93 ? -17.431 -16.024 8.633 1.00 89.62 93 ASP A CA 1
ATOM 695 C C . ASP A 1 93 ? -17.443 -14.487 8.704 1.00 89.62 93 ASP A C 1
ATOM 697 O O . ASP A 1 93 ? -18.241 -13.894 9.435 1.00 89.62 93 ASP A O 1
ATOM 701 N N . LYS A 1 94 ? -16.507 -13.822 8.022 1.00 86.50 94 LYS A N 1
ATOM 702 C CA . LYS A 1 94 ? -16.424 -12.358 7.982 1.00 86.50 94 LYS A CA 1
ATOM 703 C C . LYS A 1 94 ? -16.022 -11.886 6.591 1.00 86.50 94 LYS A C 1
ATOM 705 O O . LYS A 1 94 ? -15.487 -12.656 5.798 1.00 86.50 94 LYS A O 1
ATOM 710 N N . ASP A 1 95 ? -16.243 -10.605 6.336 1.00 89.81 95 ASP A N 1
ATOM 711 C CA . ASP A 1 95 ? -15.782 -9.973 5.109 1.00 89.81 95 ASP A CA 1
ATOM 712 C C . ASP A 1 95 ? -14.247 -10.026 4.993 1.00 89.81 95 ASP A C 1
ATOM 714 O O . ASP A 1 95 ? -13.540 -10.104 6.011 1.00 89.81 95 ASP A O 1
ATOM 718 N N . PRO A 1 96 ? -13.712 -9.986 3.758 1.00 94.88 96 PRO A N 1
ATOM 719 C CA . PRO A 1 96 ? -12.282 -9.867 3.528 1.00 94.88 96 PRO A CA 1
ATOM 720 C C . PRO A 1 96 ? -11.705 -8.677 4.291 1.00 94.88 96 PRO A C 1
ATOM 722 O O . PRO A 1 96 ? -12.302 -7.600 4.318 1.00 94.88 96 PRO A O 1
ATOM 725 N N . LEU A 1 97 ? -10.515 -8.848 4.858 1.00 96.50 97 LEU A N 1
ATOM 726 C CA . LEU A 1 97 ? -9.764 -7.764 5.488 1.00 96.50 97 LEU A CA 1
ATOM 727 C C . LEU A 1 97 ? -8.471 -7.522 4.719 1.00 96.50 97 LEU A C 1
ATOM 729 O O . LEU A 1 97 ? -7.872 -8.449 4.178 1.00 96.50 97 LEU A O 1
ATOM 733 N N . VAL A 1 98 ? -8.006 -6.278 4.723 1.00 97.81 98 VAL A N 1
ATOM 734 C CA . VAL A 1 98 ? -6.685 -5.907 4.214 1.00 97.81 98 VAL A CA 1
ATOM 735 C C . VAL A 1 98 ? -5.824 -5.440 5.379 1.00 97.81 98 VAL A C 1
ATOM 737 O O . VAL A 1 98 ? -6.200 -4.524 6.107 1.00 97.81 98 VAL A O 1
ATOM 740 N N . PHE A 1 99 ? -4.674 -6.085 5.575 1.00 97.75 99 PHE A N 1
ATOM 741 C CA . PHE A 1 99 ? -3.675 -5.678 6.568 1.00 97.75 99 PHE A CA 1
ATOM 742 C C . PHE A 1 99 ? -2.529 -4.964 5.859 1.00 97.75 99 PHE A C 1
ATOM 744 O O . PHE A 1 99 ? -1.928 -5.550 4.961 1.00 97.75 99 PHE A O 1
ATOM 751 N N . ALA A 1 100 ? -2.227 -3.724 6.255 1.00 96.31 100 ALA A N 1
ATOM 752 C CA . ALA A 1 100 ? -1.208 -2.885 5.625 1.00 96.31 100 ALA A CA 1
ATOM 753 C C . ALA A 1 100 ? -0.454 -2.034 6.671 1.00 96.31 100 ALA A C 1
ATOM 755 O O . ALA A 1 100 ? -1.082 -1.472 7.565 1.00 96.31 100 ALA A O 1
ATOM 756 N N . ASP A 1 101 ? 0.872 -1.869 6.630 1.00 95.56 101 ASP A N 1
ATOM 757 C CA . ASP A 1 101 ? 1.889 -2.609 5.860 1.00 95.56 101 ASP A CA 1
ATOM 758 C C . ASP A 1 101 ? 2.480 -3.741 6.709 1.00 95.56 101 ASP A C 1
ATOM 760 O O . ASP A 1 101 ? 2.728 -3.565 7.902 1.00 95.56 101 ASP A O 1
ATOM 764 N N . CYS A 1 102 ? 2.716 -4.900 6.097 1.00 94.31 102 CYS A N 1
ATOM 765 C CA . CYS A 1 102 ? 3.196 -6.098 6.782 1.00 94.31 102 CYS A CA 1
ATOM 766 C C . CYS A 1 102 ? 4.579 -6.589 6.324 1.00 94.31 102 CYS A C 1
ATOM 768 O O . CYS A 1 102 ? 5.036 -7.615 6.829 1.00 94.31 102 CYS A O 1
ATOM 770 N N . ALA A 1 103 ? 5.237 -5.920 5.370 1.00 91.44 103 ALA A N 1
ATOM 771 C CA . ALA A 1 103 ? 6.467 -6.446 4.768 1.00 91.44 103 ALA A CA 1
ATOM 772 C C . ALA A 1 103 ? 7.508 -5.405 4.328 1.00 91.44 103 ALA A C 1
ATOM 774 O O . ALA A 1 103 ? 8.662 -5.791 4.134 1.00 91.44 103 ALA A O 1
ATOM 775 N N . VAL A 1 104 ? 7.153 -4.127 4.141 1.00 90.88 104 VAL A N 1
ATOM 776 C CA . VAL A 1 104 ? 8.077 -3.140 3.540 1.00 90.88 104 VAL A CA 1
ATOM 777 C C . VAL A 1 104 ? 8.495 -2.047 4.528 1.00 90.88 104 VAL A C 1
ATOM 779 O O . VAL A 1 104 ? 9.690 -1.823 4.738 1.00 90.88 104 VAL A O 1
ATOM 782 N N . MET A 1 105 ? 7.538 -1.370 5.154 1.00 91.06 105 MET A N 1
ATOM 783 C CA . MET A 1 105 ? 7.764 -0.203 6.004 1.00 91.06 105 MET A CA 1
ATOM 784 C C . MET A 1 105 ? 7.984 -0.604 7.466 1.00 91.06 105 MET A C 1
ATOM 786 O O . MET A 1 105 ? 7.072 -1.055 8.149 1.00 91.06 105 MET A O 1
ATOM 790 N N . VAL A 1 106 ? 9.203 -0.389 7.973 1.00 91.81 106 VAL A N 1
ATOM 791 C CA . VAL A 1 106 ? 9.591 -0.775 9.346 1.00 91.81 106 VAL A CA 1
ATOM 792 C C . VAL A 1 106 ? 8.974 0.136 10.412 1.00 91.81 106 VAL A C 1
ATOM 794 O O . VAL A 1 106 ? 8.468 -0.337 11.424 1.00 91.81 106 VAL A O 1
ATOM 797 N N . ASN A 1 107 ? 9.047 1.453 10.216 1.00 94.88 107 ASN A N 1
ATOM 798 C CA . ASN A 1 107 ? 8.492 2.437 11.144 1.00 94.88 107 ASN A CA 1
ATOM 799 C C . ASN A 1 107 ? 8.055 3.684 10.363 1.00 94.88 107 ASN A C 1
ATOM 801 O O . ASN A 1 107 ? 8.840 4.627 10.249 1.00 94.88 107 ASN A O 1
ATOM 805 N N . PRO A 1 108 ? 6.843 3.681 9.782 1.00 95.75 108 PRO A N 1
ATOM 806 C CA . PRO A 1 108 ? 6.350 4.827 9.033 1.00 95.75 108 PRO A CA 1
ATOM 807 C C . PRO A 1 108 ? 6.135 6.022 9.964 1.00 95.75 108 PRO A C 1
ATOM 809 O O . PRO A 1 108 ? 5.724 5.855 11.121 1.00 95.75 108 PRO A O 1
ATOM 812 N N . THR A 1 109 ? 6.385 7.219 9.443 1.00 97.38 109 THR A N 1
ATOM 813 C CA . THR A 1 109 ? 5.918 8.493 10.013 1.00 97.38 109 THR A CA 1
ATOM 814 C C . THR A 1 109 ? 4.387 8.577 9.970 1.00 97.38 109 THR A C 1
ATOM 816 O O . THR A 1 109 ? 3.740 7.791 9.281 1.00 97.38 109 THR A O 1
ATOM 819 N N . ALA A 1 110 ? 3.781 9.539 10.673 1.00 98.00 110 ALA A N 1
ATOM 820 C CA . ALA A 1 110 ? 2.328 9.739 10.628 1.00 98.00 110 ALA A CA 1
ATOM 821 C C . ALA A 1 110 ? 1.816 10.015 9.199 1.00 98.00 110 ALA A C 1
ATOM 823 O O . ALA A 1 110 ? 0.820 9.443 8.763 1.00 98.00 110 ALA A O 1
ATOM 824 N N . ALA A 1 111 ? 2.545 10.834 8.433 1.00 96.56 111 ALA A N 1
ATOM 825 C CA . ALA A 1 111 ? 2.203 11.153 7.050 1.00 96.56 111 ALA A CA 1
ATOM 826 C C . ALA A 1 111 ? 2.291 9.941 6.111 1.00 96.56 111 ALA A C 1
ATOM 828 O O . ALA A 1 111 ? 1.425 9.797 5.247 1.00 96.56 111 ALA A O 1
ATOM 829 N N . GLU A 1 112 ? 3.304 9.087 6.291 1.00 96.19 112 GLU A N 1
ATOM 830 C CA . GLU A 1 112 ? 3.437 7.828 5.548 1.00 96.19 112 GLU A CA 1
ATOM 831 C C . GLU A 1 112 ? 2.354 6.829 5.966 1.00 96.19 112 GLU A C 1
ATOM 833 O O . GLU A 1 112 ? 1.760 6.196 5.106 1.00 96.19 112 GLU A O 1
ATOM 838 N N . LEU A 1 113 ? 2.030 6.722 7.259 1.00 97.44 113 LEU A N 1
ATOM 839 C CA . LEU A 1 113 ? 0.961 5.844 7.742 1.00 97.44 113 LEU A CA 1
ATOM 840 C C . LEU A 1 113 ? -0.412 6.252 7.182 1.00 97.44 113 LEU A C 1
ATOM 842 O O . LEU A 1 113 ? -1.191 5.387 6.788 1.00 97.44 113 LEU A O 1
ATOM 846 N N . ALA A 1 114 ? -0.690 7.554 7.090 1.00 97.00 114 ALA A N 1
ATOM 847 C CA . ALA A 1 114 ? -1.895 8.071 6.445 1.00 97.00 114 ALA A CA 1
ATOM 848 C C . ALA A 1 114 ? -1.941 7.713 4.949 1.00 97.00 114 ALA A C 1
ATOM 850 O O . ALA A 1 114 ? -2.965 7.262 4.446 1.00 97.00 114 ALA A O 1
ATOM 851 N N . GLU A 1 115 ? -0.821 7.877 4.239 1.00 95.25 115 GLU A N 1
ATOM 852 C CA . GLU A 1 115 ? -0.697 7.518 2.820 1.00 95.25 115 GLU A CA 1
ATOM 853 C C . GLU A 1 115 ? -0.888 6.008 2.596 1.00 95.25 115 GLU A C 1
ATOM 855 O O . GLU A 1 115 ? -1.615 5.591 1.699 1.00 95.25 115 GLU A O 1
ATOM 860 N N . MET A 1 116 ? -0.298 5.180 3.459 1.00 95.56 116 MET A N 1
ATOM 861 C CA . MET A 1 116 ? -0.461 3.726 3.444 1.00 95.56 116 MET A CA 1
ATOM 862 C C . MET A 1 116 ? -1.916 3.308 3.662 1.00 95.56 116 MET A C 1
ATOM 864 O O . MET A 1 116 ? -2.399 2.403 2.987 1.00 95.56 116 MET A O 1
ATOM 868 N N . ALA A 1 117 ? -2.615 3.962 4.589 1.00 97.19 117 ALA A N 1
ATOM 869 C CA . ALA A 1 117 ? -4.016 3.692 4.881 1.00 97.19 117 ALA A CA 1
ATOM 870 C C . ALA A 1 117 ? -4.939 4.050 3.702 1.00 97.19 117 ALA A C 1
ATOM 872 O O . ALA A 1 117 ? -5.826 3.265 3.364 1.00 97.19 117 ALA A O 1
ATOM 873 N N . ASP A 1 118 ? -4.696 5.183 3.036 1.00 96.00 118 ASP A N 1
ATOM 874 C CA . ASP A 1 118 ? -5.405 5.549 1.802 1.00 96.00 118 ASP A CA 1
ATOM 875 C C . ASP A 1 118 ? -5.150 4.519 0.694 1.00 96.00 118 ASP A C 1
ATOM 877 O O . ASP A 1 118 ? -6.079 3.994 0.079 1.00 96.00 118 ASP A O 1
ATOM 881 N N . MET A 1 119 ? -3.888 4.123 0.508 1.00 96.06 119 MET A N 1
ATOM 882 C CA . MET A 1 119 ? -3.538 3.117 -0.491 1.00 96.06 119 MET A CA 1
ATOM 883 C C . MET A 1 119 ? -4.128 1.742 -0.208 1.00 96.06 119 MET A C 1
ATOM 885 O O . MET A 1 119 ? -4.545 1.051 -1.138 1.00 96.06 119 MET A O 1
ATOM 889 N N . ALA A 1 120 ? -4.211 1.346 1.059 1.00 97.00 120 ALA A N 1
ATOM 890 C CA . ALA A 1 120 ? -4.895 0.125 1.455 1.00 97.00 120 ALA A CA 1
ATOM 891 C C . ALA A 1 120 ? -6.389 0.180 1.102 1.00 97.00 120 ALA A C 1
ATOM 893 O O . ALA A 1 120 ? -6.918 -0.808 0.596 1.00 97.00 120 ALA A O 1
ATOM 894 N N . ALA A 1 121 ? -7.050 1.328 1.292 1.00 97.19 121 ALA A N 1
ATOM 895 C CA . ALA A 1 121 ? -8.447 1.514 0.905 1.00 97.19 121 ALA A CA 1
ATOM 896 C C . ALA A 1 121 ? -8.644 1.434 -0.618 1.00 97.19 121 ALA A C 1
ATOM 898 O O . ALA A 1 121 ? -9.540 0.730 -1.081 1.00 97.19 121 ALA A O 1
ATOM 899 N N . VAL A 1 122 ? -7.774 2.083 -1.402 1.00 95.81 122 VAL A N 1
ATOM 900 C CA . VAL A 1 122 ? -7.794 2.0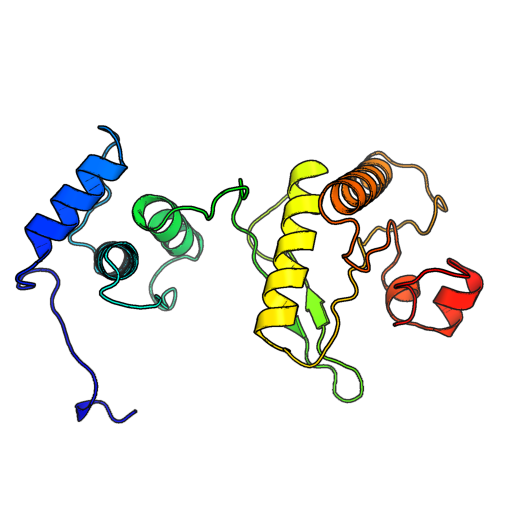08 -2.876 1.00 95.81 122 VAL A CA 1
ATOM 901 C C . VAL A 1 122 ? -7.604 0.567 -3.361 1.00 95.81 122 VAL A C 1
ATOM 903 O O . VAL A 1 12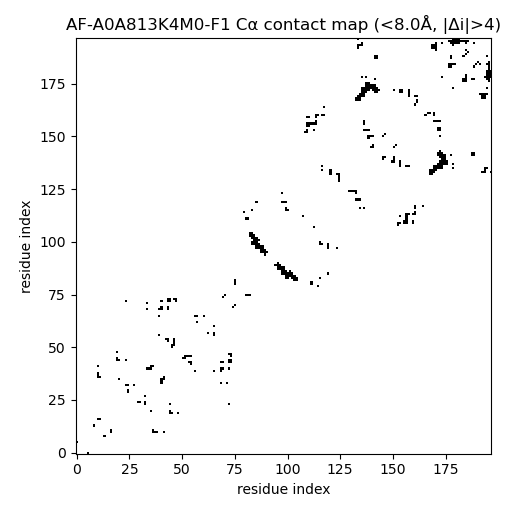2 ? -8.348 0.091 -4.223 1.00 95.81 122 VAL A O 1
ATOM 906 N N . ASN A 1 123 ? -6.639 -0.155 -2.786 1.00 96.56 123 ASN A N 1
ATOM 907 C CA . ASN A 1 123 ? -6.375 -1.551 -3.135 1.00 96.56 123 ASN A CA 1
ATOM 908 C C . ASN A 1 123 ? -7.538 -2.469 -2.731 1.00 96.56 123 ASN A C 1
ATOM 910 O O . ASN A 1 123 ? -7.923 -3.335 -3.514 1.00 96.56 123 ASN A O 1
ATOM 914 N N . TYR A 1 124 ? -8.131 -2.259 -1.551 1.00 97.69 124 TYR A N 1
ATOM 915 C CA . TYR A 1 124 ? -9.317 -2.992 -1.105 1.00 97.69 124 TYR A CA 1
ATOM 916 C C . TYR A 1 124 ? -10.479 -2.806 -2.082 1.00 97.69 124 TYR A C 1
ATOM 918 O O . TYR A 1 124 ? -11.019 -3.790 -2.578 1.00 97.69 124 TYR A O 1
ATOM 926 N N . GLN A 1 125 ? -10.806 -1.558 -2.424 1.00 96.56 125 GLN A N 1
ATOM 927 C CA . GLN A 1 125 ? -11.890 -1.229 -3.353 1.00 96.56 125 GLN A CA 1
ATOM 928 C C . GLN A 1 125 ? -11.662 -1.825 -4.752 1.00 96.56 125 GLN A C 1
ATOM 930 O O . GLN A 1 125 ? -12.612 -2.231 -5.415 1.00 96.56 125 GLN A O 1
ATOM 935 N N . SER A 1 126 ? -10.404 -1.902 -5.198 1.00 96.19 126 SER A N 1
ATOM 936 C CA . SER A 1 126 ? -10.044 -2.502 -6.491 1.00 96.19 126 SER A CA 1
ATOM 937 C C . SER A 1 126 ? -10.238 -4.023 -6.509 1.00 96.19 126 SER A C 1
ATOM 939 O O . SER A 1 126 ? -10.580 -4.588 -7.546 1.00 96.19 126 SER A O 1
ATOM 941 N N . LEU A 1 127 ? -10.019 -4.688 -5.371 1.00 96.94 127 LEU A N 1
ATOM 942 C CA . LEU A 1 127 ? -10.201 -6.134 -5.213 1.00 96.94 127 LEU A CA 1
ATOM 943 C C . LEU A 1 127 ? -11.656 -6.516 -4.918 1.00 96.94 127 LEU A C 1
ATOM 945 O O . LEU A 1 127 ? -12.105 -7.580 -5.341 1.00 96.94 127 LEU A O 1
ATOM 949 N N . PHE A 1 128 ? -12.390 -5.646 -4.220 1.00 96.12 128 PHE A N 1
ATOM 950 C CA . PHE A 1 128 ? -13.773 -5.854 -3.794 1.00 96.12 128 PHE A CA 1
ATOM 951 C C . PHE A 1 128 ? -14.664 -4.663 -4.201 1.00 96.12 128 PHE A C 1
ATOM 953 O O . PHE A 1 128 ? -15.074 -3.886 -3.340 1.00 96.12 128 PHE A O 1
ATOM 960 N N . PRO A 1 129 ? -14.994 -4.507 -5.501 1.00 95.44 129 PRO A N 1
ATOM 961 C CA . PRO A 1 129 ? -15.726 -3.344 -6.020 1.00 95.44 129 PRO A CA 1
ATOM 962 C C . PRO A 1 129 ? -17.095 -3.076 -5.382 1.00 95.44 129 PRO A C 1
ATOM 964 O O . PRO A 1 129 ? -17.544 -1.934 -5.371 1.00 95.44 129 PRO A O 1
ATOM 967 N N . ASP A 1 130 ? -17.742 -4.108 -4.838 1.00 94.38 130 ASP A N 1
ATOM 968 C CA . ASP A 1 130 ? -19.074 -4.015 -4.227 1.00 94.38 130 ASP A CA 1
ATOM 969 C C . ASP A 1 130 ? -19.034 -3.768 -2.703 1.00 94.38 130 ASP A C 1
ATOM 971 O O . ASP A 1 130 ? -20.079 -3.755 -2.051 1.00 94.38 130 ASP A O 1
ATOM 975 N N . SER A 1 131 ? -17.841 -3.592 -2.119 1.00 92.94 131 SER A N 1
ATOM 976 C CA . SER A 1 131 ? -17.634 -3.385 -0.681 1.00 92.94 131 SER A CA 1
ATOM 977 C C . SER A 1 131 ? -17.011 -2.017 -0.403 1.00 92.94 131 SER A C 1
ATOM 979 O O . SER A 1 131 ? -15.985 -1.664 -0.979 1.00 92.94 131 SER A O 1
ATOM 981 N N . GLU A 1 132 ? -17.615 -1.257 0.512 1.00 94.31 132 GLU A N 1
ATOM 982 C CA . GLU A 1 132 ? -17.129 0.066 0.914 1.00 94.31 132 GLU A CA 1
ATOM 983 C C . GLU A 1 132 ? -15.992 -0.073 1.947 1.00 94.31 132 GLU A C 1
ATOM 985 O O . GLU A 1 132 ? -16.220 -0.635 3.028 1.00 94.31 132 GLU A O 1
ATOM 990 N N . PRO A 1 133 ? -14.780 0.449 1.682 1.00 96.62 133 PRO A N 1
ATOM 991 C CA . PRO A 1 133 ? -13.648 0.299 2.583 1.00 96.62 133 PRO A CA 1
ATOM 992 C C . PRO A 1 133 ? -13.875 1.037 3.906 1.00 96.62 133 PRO A C 1
ATOM 994 O O . PRO A 1 133 ? -14.178 2.231 3.945 1.00 96.62 133 PRO A O 1
ATOM 997 N N . ARG A 1 134 ? -13.645 0.329 5.017 1.00 97.81 134 ARG A N 1
ATOM 998 C CA . ARG A 1 134 ? -13.595 0.895 6.37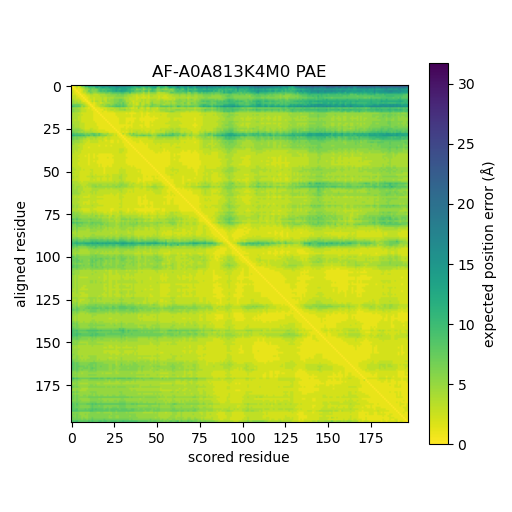3 1.00 97.81 134 ARG A CA 1
ATOM 999 C C . ARG A 1 134 ? -12.195 0.728 6.939 1.00 97.81 134 ARG A C 1
ATOM 1001 O O . ARG A 1 134 ? -11.731 -0.390 7.142 1.00 97.81 134 ARG A O 1
ATOM 1008 N N . VAL A 1 135 ? -11.515 1.838 7.199 1.00 98.50 135 VAL A N 1
ATOM 1009 C CA . VAL A 1 135 ? -10.107 1.826 7.613 1.00 98.50 135 VAL A CA 1
ATOM 1010 C C . VAL A 1 135 ? -9.988 2.074 9.112 1.00 98.50 135 VAL A C 1
ATOM 1012 O O . VAL A 1 135 ? -10.291 3.164 9.596 1.00 98.50 135 VAL A O 1
ATOM 1015 N N . ALA A 1 136 ? -9.489 1.083 9.847 1.00 98.56 136 ALA A N 1
ATOM 1016 C CA . ALA A 1 136 ? -9.090 1.242 11.242 1.00 98.56 136 ALA A CA 1
ATOM 1017 C C . ALA A 1 136 ? -7.580 1.502 11.331 1.00 98.56 136 ALA A C 1
ATOM 1019 O O . ALA A 1 136 ? -6.781 0.633 10.978 1.00 98.56 136 ALA A O 1
ATOM 1020 N N . LEU A 1 137 ? -7.173 2.667 11.841 1.00 98.62 137 LEU A N 1
ATOM 1021 C CA . LEU A 1 137 ? -5.772 2.905 12.185 1.00 98.62 137 LEU A CA 1
ATOM 1022 C C . LEU A 1 137 ? -5.476 2.301 13.562 1.00 98.62 137 LEU A C 1
ATOM 1024 O O . LEU A 1 137 ? -5.943 2.791 14.596 1.00 98.62 137 LEU A O 1
ATOM 1028 N N . LEU A 1 138 ? -4.718 1.203 13.554 1.00 98.50 138 LEU A N 1
ATOM 1029 C CA . LEU A 1 138 ? -4.505 0.383 14.739 1.00 98.50 138 LEU A CA 1
ATOM 1030 C C . LEU A 1 138 ? -3.445 0.952 15.688 1.00 98.50 138 LEU A C 1
ATOM 1032 O O . LEU A 1 138 ? -2.418 1.487 15.274 1.00 98.50 138 LEU A O 1
ATOM 1036 N N . SER A 1 139 ? -3.687 0.768 16.981 1.00 98.56 139 SER A N 1
ATOM 1037 C CA . SER A 1 139 ? -2.785 1.091 18.082 1.00 98.56 139 SER A CA 1
ATOM 1038 C C . SER A 1 139 ? -3.030 0.138 19.255 1.00 98.56 139 SER A C 1
ATOM 1040 O O . SER A 1 139 ? -3.998 -0.618 19.283 1.00 98.56 139 SER A O 1
ATOM 1042 N N . PHE A 1 140 ? -2.164 0.171 20.265 1.00 97.94 140 PHE A N 1
ATOM 1043 C CA . PHE A 1 140 ? -2.471 -0.447 21.555 1.00 97.94 140 PHE A CA 1
ATOM 1044 C C . PHE A 1 140 ? -3.426 0.413 22.408 1.00 97.94 140 PHE A C 1
ATOM 1046 O O . PHE A 1 140 ? -3.882 -0.049 23.453 1.00 97.94 140 PHE A O 1
ATOM 1053 N N . SER A 1 141 ? -3.740 1.640 21.971 1.00 98.19 141 SER A N 1
ATOM 1054 C CA . SER A 1 141 ? -4.745 2.532 22.563 1.00 98.19 141 SER A CA 1
ATOM 1055 C C . SER A 1 141 ? -6.059 2.500 21.779 1.00 98.19 141 SER A C 1
ATOM 1057 O O . SER A 1 141 ? -6.079 2.192 20.590 1.00 98.19 141 SER A O 1
ATOM 1059 N N . THR A 1 142 ? -7.162 2.822 22.453 1.00 98.12 142 THR A N 1
ATOM 1060 C CA . THR A 1 142 ? -8.434 3.186 21.827 1.00 98.12 142 THR A CA 1
ATOM 1061 C C . THR A 1 142 ? -8.870 4.539 22.377 1.00 98.12 142 THR A C 1
ATOM 1063 O O . THR A 1 142 ? -9.095 4.649 23.583 1.00 98.12 142 THR A O 1
ATOM 1066 N N . LYS A 1 143 ? -9.036 5.546 21.513 1.00 96.38 143 LYS A N 1
ATOM 1067 C CA . LYS A 1 143 ? -9.606 6.863 21.863 1.00 96.38 143 LYS A CA 1
ATOM 1068 C C . LYS A 1 143 ? -8.992 7.505 23.119 1.00 96.38 143 LYS A C 1
ATOM 1070 O O . LYS A 1 143 ? -9.700 8.014 23.988 1.00 96.38 143 LYS A O 1
ATOM 1075 N N . GLY A 1 144 ? -7.667 7.477 23.212 1.00 94.19 144 GLY A N 1
ATOM 1076 C CA . GLY A 1 144 ? -6.884 8.067 24.295 1.00 94.19 144 GLY A CA 1
ATOM 1077 C C . GLY A 1 144 ? -6.806 7.224 25.569 1.00 94.19 144 GLY A C 1
ATOM 1078 O O . GLY A 1 144 ? -6.441 7.754 26.620 1.00 94.19 144 GLY A O 1
ATOM 1079 N N . SER A 1 145 ? -7.131 5.925 25.515 1.00 95.50 145 SER A N 1
ATOM 1080 C CA . SER A 1 145 ? -6.999 5.025 26.672 1.00 95.50 145 SER A CA 1
ATOM 1081 C C . SER A 1 145 ? -5.556 4.892 27.174 1.00 95.50 145 SER A C 1
ATOM 1083 O O . SER A 1 145 ? -5.342 4.530 28.330 1.00 95.50 145 SER A O 1
ATOM 1085 N N . ALA A 1 146 ? -4.568 5.172 26.322 1.00 96.19 146 ALA A N 1
ATOM 1086 C CA . ALA A 1 146 ? -3.164 5.309 26.691 1.00 96.19 146 ALA A CA 1
ATOM 1087 C C . ALA A 1 146 ? -2.563 6.586 26.081 1.00 96.19 146 ALA A C 1
ATOM 1089 O O . ALA A 1 146 ? -3.081 7.125 25.106 1.00 96.19 146 ALA A O 1
ATOM 1090 N N . LYS A 1 147 ? -1.454 7.058 26.661 1.00 97.12 147 LYS A N 1
ATOM 1091 C CA . LYS A 1 147 ? -0.674 8.197 26.160 1.00 97.12 147 LYS A CA 1
ATOM 1092 C C . LYS A 1 147 ? 0.753 7.746 25.908 1.00 97.12 147 LYS A C 1
ATOM 1094 O O . LYS A 1 147 ? 1.416 7.305 26.844 1.00 97.12 147 LYS A O 1
ATOM 1099 N N . ASP A 1 148 ? 1.195 7.848 24.664 1.00 98.25 148 ASP A N 1
ATOM 1100 C CA . ASP A 1 148 ? 2.526 7.443 24.224 1.00 98.25 148 ASP A CA 1
ATOM 1101 C C . ASP A 1 148 ? 2.822 8.073 22.851 1.00 98.25 148 ASP A C 1
ATOM 1103 O O . ASP A 1 148 ? 1.897 8.178 22.043 1.00 98.25 148 ASP A O 1
ATOM 1107 N N . PRO A 1 149 ? 4.077 8.422 22.521 1.00 98.06 149 PRO A N 1
ATOM 1108 C CA . PRO A 1 149 ? 4.418 8.929 21.190 1.00 98.06 149 PRO A CA 1
ATOM 1109 C C . PRO A 1 149 ? 3.986 8.013 20.030 1.00 98.06 149 PRO A C 1
ATOM 1111 O O . PRO A 1 149 ? 3.676 8.493 18.939 1.00 98.06 149 PRO A O 1
ATOM 1114 N N . ALA A 1 150 ? 3.937 6.693 20.236 1.00 97.81 150 ALA A N 1
ATOM 1115 C CA . ALA A 1 150 ? 3.426 5.755 19.240 1.00 97.81 150 ALA A CA 1
ATOM 1116 C C . ALA A 1 150 ? 1.906 5.876 19.042 1.00 97.81 150 ALA A C 1
ATOM 1118 O O . ALA A 1 150 ? 1.428 5.650 17.932 1.00 97.81 150 ALA A O 1
ATOM 1119 N N . VAL A 1 151 ? 1.158 6.250 20.086 1.00 98.56 151 VAL A N 1
ATOM 1120 C CA . VAL A 1 151 ? -0.280 6.561 20.014 1.00 98.56 151 VAL A CA 1
ATOM 1121 C C . VAL A 1 151 ? -0.489 7.884 19.286 1.00 98.56 151 VAL A C 1
ATOM 1123 O O . VAL A 1 151 ? -1.272 7.929 18.337 1.00 98.56 151 VAL A O 1
ATOM 1126 N N . ASP A 1 152 ? 0.268 8.919 19.657 1.00 98.31 152 ASP A N 1
ATOM 1127 C CA . ASP A 1 152 ? 0.185 10.251 19.045 1.00 98.31 152 ASP A CA 1
ATOM 1128 C C . ASP A 1 152 ? 0.426 10.185 17.529 1.00 98.31 152 ASP A C 1
ATOM 1130 O O . ASP A 1 152 ? -0.313 10.785 16.752 1.00 98.31 152 ASP A O 1
ATOM 1134 N N . LYS A 1 153 ? 1.384 9.357 17.091 1.00 98.56 153 LYS A N 1
ATOM 1135 C CA . LYS A 1 153 ? 1.655 9.100 15.668 1.00 98.56 153 LYS A CA 1
ATOM 1136 C C . LYS A 1 153 ? 0.434 8.568 14.909 1.00 98.56 153 LYS A C 1
ATOM 1138 O O . LYS A 1 153 ? 0.226 8.920 13.750 1.00 98.56 153 LYS A O 1
ATOM 1143 N N . VAL A 1 154 ? -0.342 7.678 15.527 1.00 98.69 154 VAL A N 1
ATOM 1144 C CA . VAL A 1 154 ? -1.525 7.072 14.896 1.00 98.69 154 VAL A CA 1
ATOM 1145 C C . VAL A 1 154 ? -2.685 8.067 14.857 1.00 98.69 154 VAL A C 1
ATOM 1147 O O . VAL A 1 154 ? -3.390 8.131 13.851 1.00 98.69 154 VAL A O 1
ATOM 1150 N N . ILE A 1 155 ? -2.847 8.874 15.910 1.00 98.56 155 ILE A N 1
ATOM 1151 C CA . ILE A 1 155 ? -3.831 9.965 15.951 1.00 98.56 155 ILE A CA 1
ATOM 1152 C C . ILE A 1 155 ? -3.522 10.989 14.854 1.00 98.56 155 ILE A C 1
ATOM 1154 O O . ILE A 1 155 ? -4.397 11.300 14.050 1.00 98.56 155 ILE A O 1
ATOM 1158 N N . GLU A 1 156 ? -2.268 11.436 14.752 1.00 98.69 156 GLU A N 1
ATOM 1159 C CA . GLU A 1 156 ? -1.829 12.363 13.705 1.00 98.69 156 GLU A CA 1
ATOM 1160 C C . GLU A 1 156 ? -2.063 11.773 12.304 1.00 98.69 156 GLU A C 1
ATOM 1162 O O . GLU A 1 156 ? -2.578 12.451 11.416 1.00 98.69 156 GLU A O 1
ATOM 1167 N N . ALA A 1 157 ? -1.750 10.490 12.095 1.00 98.50 157 ALA A N 1
ATOM 1168 C CA . ALA A 1 157 ? -1.998 9.821 10.818 1.00 98.50 157 ALA A CA 1
ATOM 1169 C C . ALA A 1 157 ? -3.492 9.788 10.456 1.00 98.50 157 ALA A C 1
ATOM 1171 O O . ALA A 1 157 ? -3.855 10.020 9.302 1.00 98.50 157 ALA A O 1
ATOM 1172 N N . TRP A 1 158 ? -4.365 9.531 11.432 1.00 98.44 158 TRP A N 1
ATOM 1173 C CA . TRP A 1 158 ? -5.813 9.548 11.233 1.00 98.44 158 TRP A CA 1
ATOM 1174 C C . TRP A 1 158 ? -6.322 10.949 10.863 1.00 98.44 158 TRP A C 1
ATOM 1176 O O . TRP A 1 158 ? -7.093 11.093 9.912 1.00 98.44 158 TRP A O 1
ATOM 1186 N N . GLU A 1 159 ? -5.855 11.989 11.553 1.00 98.31 159 GLU A N 1
ATOM 1187 C CA . GLU A 1 159 ? -6.214 13.381 11.255 1.00 98.31 159 GLU A CA 1
ATOM 1188 C C . GLU A 1 159 ? -5.747 13.804 9.855 1.00 98.31 159 GLU A C 1
ATOM 1190 O O . GLU A 1 159 ? -6.515 14.402 9.092 1.00 98.31 159 GLU A O 1
ATOM 1195 N N . LEU A 1 160 ? -4.517 13.437 9.481 1.00 98.12 160 LEU A N 1
ATOM 1196 C CA . LEU A 1 160 ? -3.971 13.673 8.144 1.00 98.12 160 LEU A CA 1
ATOM 1197 C C . LEU A 1 160 ? -4.775 12.948 7.064 1.00 98.12 160 LEU A C 1
ATOM 1199 O O . LEU A 1 160 ? -5.060 13.539 6.021 1.00 98.12 160 LEU A O 1
ATOM 1203 N N . LEU A 1 161 ? -5.153 11.690 7.302 1.00 97.38 161 LEU A N 1
ATOM 1204 C CA . LEU A 1 161 ? -5.959 10.913 6.363 1.00 97.38 161 LEU A CA 1
ATOM 1205 C C . LEU A 1 161 ? -7.327 11.564 6.151 1.00 97.38 161 LEU A C 1
ATOM 1207 O O . LEU A 1 161 ? -7.725 11.794 5.012 1.00 97.38 161 LEU A O 1
ATOM 1211 N N . LYS A 1 162 ? -8.001 11.950 7.237 1.00 97.38 162 LYS A N 1
ATOM 1212 C CA . LYS A 1 162 ? -9.307 12.615 7.186 1.00 97.38 162 LYS A CA 1
ATOM 1213 C C . LYS A 1 162 ? -9.261 13.951 6.443 1.00 97.38 162 LYS A C 1
ATOM 1215 O O . LYS A 1 162 ? -10.212 14.297 5.749 1.00 97.38 162 LYS A O 1
ATOM 1220 N N . LEU A 1 163 ? -8.169 14.706 6.575 1.00 96.69 163 LEU A N 1
ATOM 1221 C CA . LEU A 1 163 ? -7.987 15.959 5.841 1.00 96.69 163 LEU A CA 1
ATOM 1222 C C . LEU A 1 163 ? -7.776 15.721 4.338 1.00 96.69 163 LEU A C 1
ATOM 1224 O O . LEU A 1 163 ? -8.287 16.483 3.521 1.00 96.69 163 LEU A O 1
ATOM 1228 N N . ARG A 1 164 ? -7.011 14.686 3.974 1.00 93.62 164 ARG A N 1
ATOM 1229 C CA . ARG A 1 164 ? -6.671 14.369 2.576 1.00 93.62 164 ARG A CA 1
ATOM 1230 C C . ARG A 1 164 ? -7.805 13.663 1.828 1.00 93.62 164 ARG A C 1
ATOM 1232 O O . ARG A 1 164 ? -7.936 13.863 0.625 1.00 93.62 164 ARG A O 1
ATOM 1239 N N . ARG A 1 165 ? -8.586 12.835 2.527 1.00 95.06 165 ARG A N 1
ATOM 1240 C CA . ARG A 1 165 ? -9.631 11.949 1.985 1.00 95.06 165 ARG A CA 1
ATOM 1241 C C . ARG A 1 165 ? -10.892 12.031 2.858 1.00 95.06 165 ARG A C 1
ATOM 1243 O O . ARG A 1 165 ? -11.224 11.069 3.549 1.00 95.06 165 ARG A O 1
ATOM 1250 N N . PRO A 1 166 ? -11.575 13.189 2.903 1.00 96.31 166 PRO A N 1
ATOM 1251 C CA . PRO A 1 166 ? -12.720 13.410 3.793 1.00 96.31 166 PRO A CA 1
ATOM 1252 C C . PRO A 1 166 ? -13.905 12.462 3.544 1.00 96.31 166 PRO A C 1
ATOM 1254 O O . PRO A 1 166 ? -14.749 12.299 4.424 1.00 96.31 166 PRO A O 1
ATOM 1257 N N . GLU A 1 167 ? -13.981 11.855 2.363 1.00 96.56 167 GLU A N 1
ATOM 1258 C CA . GLU A 1 167 ? -14.976 10.859 1.975 1.00 96.56 167 GLU A CA 1
ATOM 1259 C C . GLU A 1 167 ? -14.665 9.442 2.476 1.00 96.56 167 GLU A C 1
ATOM 1261 O O . GLU A 1 167 ? -15.581 8.631 2.593 1.00 96.56 167 GLU A O 1
ATOM 1266 N N . LEU A 1 168 ? -13.400 9.135 2.791 1.00 97.81 168 LEU A N 1
ATOM 1267 C CA . LEU A 1 168 ? -12.993 7.800 3.218 1.00 97.81 168 LEU A CA 1
ATOM 1268 C C . LEU A 1 168 ? -13.494 7.511 4.637 1.00 97.81 168 LEU A C 1
ATOM 1270 O O . LEU A 1 168 ? -13.191 8.237 5.591 1.00 97.81 168 LEU A O 1
ATOM 1274 N N . ILE A 1 169 ? -14.201 6.392 4.799 1.00 98.12 169 ILE A N 1
ATOM 1275 C CA . ILE A 1 169 ? -14.661 5.930 6.107 1.00 98.12 169 ILE A CA 1
ATOM 1276 C C . ILE A 1 169 ? -13.465 5.390 6.897 1.00 98.12 169 ILE A C 1
ATOM 1278 O O . ILE A 1 169 ? -13.083 4.227 6.779 1.00 98.12 169 ILE A O 1
ATOM 1282 N N . CYS A 1 170 ? -12.876 6.239 7.734 1.00 98.31 170 CYS A N 1
ATOM 1283 C CA . CYS A 1 170 ? -11.726 5.884 8.555 1.00 98.31 170 CYS A CA 1
ATOM 1284 C C . CYS A 1 170 ? -11.896 6.309 10.016 1.00 98.31 170 CYS A C 1
ATOM 1286 O O . CYS A 1 170 ? -12.570 7.296 10.329 1.00 98.31 170 CYS A O 1
ATOM 1288 N N . ASP A 1 171 ? -11.270 5.559 10.922 1.00 98.38 171 ASP A N 1
ATOM 1289 C CA . ASP A 1 171 ? -11.209 5.916 12.332 1.00 98.38 171 ASP A CA 1
ATOM 1290 C C . ASP A 1 171 ? -9.905 5.466 12.997 1.00 98.38 171 ASP A C 1
ATOM 1292 O O . ASP A 1 171 ? -9.312 4.446 12.639 1.00 98.38 171 ASP A O 1
ATOM 1296 N N . GLY A 1 172 ? -9.472 6.236 13.988 1.00 96.94 172 GLY A N 1
ATOM 1297 C CA . GLY A 1 172 ? -8.255 5.987 14.742 1.00 96.94 172 GLY A CA 1
ATOM 1298 C C . GLY A 1 172 ? -8.193 6.818 16.025 1.00 96.94 172 GLY A C 1
ATOM 1299 O O . GLY A 1 172 ? -9.006 7.715 16.238 1.00 96.94 172 GLY A O 1
ATOM 1300 N N . GLU A 1 173 ? -7.290 6.507 16.941 1.00 98.44 173 GLU A N 1
ATOM 1301 C CA . GLU A 1 173 ? -6.565 5.242 17.042 1.00 98.44 173 GLU A CA 1
ATOM 1302 C C . GLU A 1 173 ? -7.446 4.159 17.700 1.00 98.44 173 GLU A C 1
ATOM 1304 O O . GLU A 1 173 ? -8.233 4.455 18.608 1.00 98.44 173 GLU A O 1
ATOM 1309 N N . LEU A 1 174 ? -7.338 2.906 17.247 1.00 98.69 174 LEU A N 1
ATOM 1310 C CA . LEU A 1 174 ? -8.159 1.792 17.739 1.00 98.69 174 LEU A CA 1
ATOM 1311 C C . LEU A 1 174 ? -7.314 0.562 18.077 1.00 98.69 174 LEU A C 1
ATOM 1313 O O . LEU A 1 174 ? -6.424 0.181 17.323 1.00 98.69 174 LEU A O 1
ATOM 1317 N N . GLN A 1 175 ? -7.660 -0.143 19.152 1.00 98.62 175 GLN A N 1
ATOM 1318 C CA . GLN A 1 175 ? -7.192 -1.516 19.340 1.00 98.62 175 GLN A CA 1
ATOM 1319 C C . GLN A 1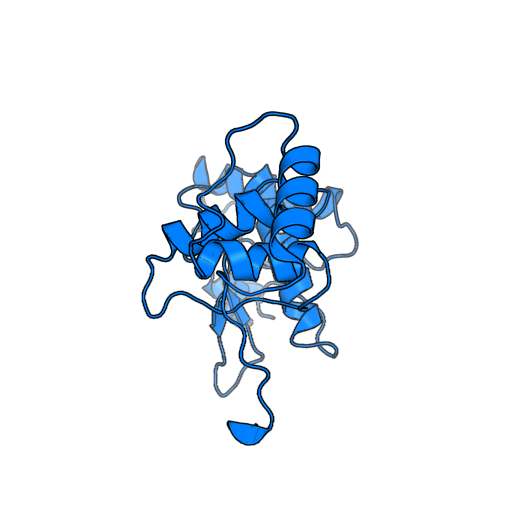 175 ? -7.891 -2.467 18.358 1.00 98.62 175 GLN A C 1
ATOM 1321 O O . GLN A 1 175 ? -9.010 -2.209 17.912 1.00 98.62 175 GLN A O 1
ATOM 1326 N N . LEU A 1 176 ? -7.247 -3.594 18.035 1.00 97.75 176 LEU A N 1
ATOM 1327 C CA . LEU A 1 176 ? -7.785 -4.575 17.084 1.00 97.75 176 LEU A CA 1
ATOM 1328 C C . LEU A 1 176 ? -9.125 -5.178 17.542 1.00 97.75 176 LEU A C 1
ATOM 1330 O O . LEU A 1 176 ? -10.017 -5.394 16.727 1.00 97.75 176 LEU A O 1
ATOM 1334 N N . ASP A 1 177 ? -9.280 -5.435 18.843 1.00 97.50 177 ASP A N 1
ATOM 1335 C CA . ASP A 1 177 ? -10.538 -5.904 19.432 1.00 97.50 177 ASP A CA 1
ATOM 1336 C C . ASP A 1 177 ? -11.651 -4.863 19.247 1.00 97.50 177 ASP A C 1
ATOM 1338 O O . ASP A 1 177 ? -12.743 -5.211 18.800 1.00 97.50 177 ASP A O 1
ATOM 1342 N N . THR A 1 178 ? -11.361 -3.585 19.500 1.00 98.25 178 THR A N 1
ATOM 1343 C CA . THR A 1 178 ? -12.283 -2.476 19.222 1.00 98.25 178 THR A CA 1
ATOM 1344 C C . THR A 1 178 ? -12.629 -2.392 17.735 1.00 98.25 178 THR A C 1
ATOM 1346 O O . THR A 1 178 ? -13.788 -2.173 17.394 1.00 98.25 178 THR A O 1
ATOM 1349 N N . ALA A 1 179 ? -11.655 -2.575 16.842 1.00 97.81 179 ALA A N 1
ATOM 1350 C CA . ALA A 1 179 ? -11.883 -2.517 15.402 1.00 97.81 179 ALA A CA 1
ATOM 1351 C C . ALA A 1 179 ? -12.791 -3.656 14.905 1.00 97.81 179 ALA A C 1
ATOM 1353 O O . ALA A 1 179 ? -13.662 -3.402 14.085 1.00 97.81 179 ALA A O 1
ATOM 1354 N N . LEU A 1 180 ? -12.647 -4.882 15.422 1.00 96.12 180 LEU A N 1
ATOM 1355 C CA . LEU A 1 180 ? -13.277 -6.075 14.831 1.00 96.12 180 LEU A CA 1
ATOM 1356 C C . LEU A 1 180 ? -14.445 -6.682 15.618 1.00 96.12 180 LEU A C 1
ATOM 1358 O O . LEU A 1 180 ? -15.122 -7.576 15.095 1.00 96.12 180 LEU A O 1
ATOM 1362 N N . VAL A 1 181 ? -14.643 -6.304 16.884 1.00 96.81 181 VAL A N 1
ATOM 1363 C CA . VAL A 1 181 ? -15.631 -6.938 17.770 1.00 96.81 181 VAL A CA 1
ATOM 1364 C C . VAL A 1 181 ? -16.728 -5.932 18.140 1.00 96.81 181 VAL A C 1
ATOM 1366 O O . VAL A 1 181 ? -16.477 -5.039 18.952 1.00 96.81 181 VAL A O 1
ATOM 1369 N N . PRO A 1 182 ? -17.968 -6.089 17.625 1.00 96.88 182 PRO A N 1
ATOM 1370 C CA . PRO A 1 182 ? -19.061 -5.138 17.852 1.00 96.88 182 PRO A CA 1
ATOM 1371 C C . PRO A 1 182 ? -19.338 -4.816 19.326 1.00 96.88 182 PRO A C 1
ATOM 1373 O O . PRO A 1 182 ? -19.586 -3.665 19.679 1.00 96.88 182 PRO A O 1
ATOM 1376 N N . SER A 1 183 ? -19.270 -5.817 20.211 1.00 97.56 183 SER A N 1
ATOM 1377 C CA . SER A 1 183 ? -19.510 -5.621 21.646 1.00 97.56 183 SER A CA 1
ATOM 1378 C C . SER A 1 183 ? -18.415 -4.792 22.324 1.00 97.56 183 SER A C 1
ATOM 1380 O O . SER A 1 183 ? -18.716 -3.984 23.201 1.00 97.56 183 SER A O 1
ATOM 1382 N N . VAL A 1 184 ? -17.156 -4.941 21.899 1.00 97.75 184 VAL A N 1
ATOM 1383 C CA . VAL A 1 184 ? -16.033 -4.134 22.396 1.00 97.75 184 VAL A CA 1
ATOM 1384 C C . VAL A 1 184 ? -16.118 -2.718 21.833 1.00 97.75 184 VAL A C 1
ATOM 1386 O O . VAL A 1 184 ? -15.977 -1.755 22.588 1.00 97.75 184 VAL A O 1
ATOM 1389 N N . ALA A 1 185 ? -16.427 -2.581 20.541 1.00 97.94 185 ALA A N 1
ATOM 1390 C CA . ALA A 1 185 ? -16.638 -1.298 19.876 1.00 97.94 185 ALA A CA 1
ATOM 1391 C C . ALA A 1 185 ? -17.720 -0.456 20.562 1.00 97.94 185 ALA A C 1
ATOM 1393 O O . ALA A 1 185 ? -17.482 0.709 20.880 1.00 97.94 185 ALA A O 1
ATOM 1394 N N . ALA A 1 186 ? -18.872 -1.060 20.872 1.00 97.62 186 ALA A N 1
ATOM 1395 C CA . ALA A 1 186 ? -19.969 -0.390 21.570 1.00 97.62 186 ALA A CA 1
ATOM 1396 C C . ALA A 1 186 ? -19.553 0.172 22.940 1.00 97.62 186 ALA A C 1
ATOM 1398 O O . ALA A 1 186 ? -20.082 1.194 23.369 1.00 97.62 186 ALA A O 1
ATOM 1399 N N . SER A 1 187 ? -18.597 -0.476 23.613 1.00 97.31 187 SER A N 1
ATOM 1400 C CA . SER A 1 187 ? -18.088 -0.030 24.909 1.00 97.31 187 SER A CA 1
ATOM 1401 C C . SER A 1 187 ? -16.954 0.990 24.798 1.00 97.31 187 SER A C 1
ATOM 1403 O O . SER A 1 187 ? -16.935 1.940 25.576 1.00 97.31 187 SER A O 1
ATOM 1405 N N . LYS A 1 188 ? -15.974 0.772 23.912 1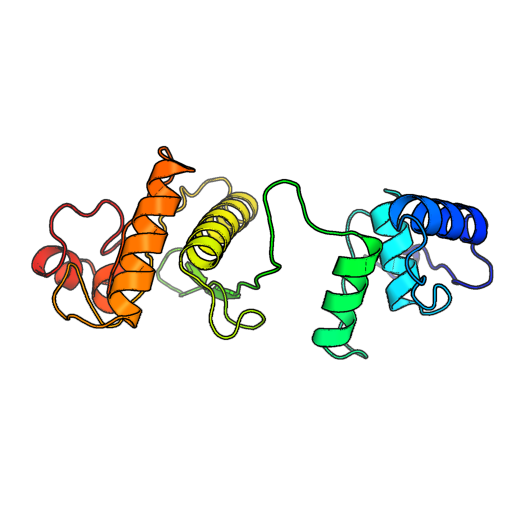.00 97.38 188 LYS A N 1
ATOM 1406 C CA . LYS A 1 188 ? -14.719 1.546 23.882 1.00 97.38 188 LYS A CA 1
ATOM 1407 C C . LYS A 1 188 ? -14.706 2.678 22.850 1.00 97.38 188 LYS A C 1
A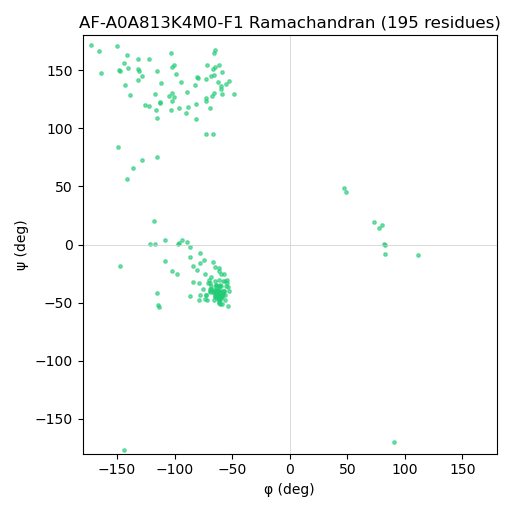TOM 1409 O O . LYS A 1 188 ? -13.963 3.637 23.025 1.00 97.38 188 LYS A O 1
ATOM 1414 N N . ALA A 1 189 ? -15.501 2.582 21.787 1.00 97.44 189 ALA A N 1
ATOM 1415 C CA . ALA A 1 189 ? -15.569 3.577 20.715 1.00 97.44 189 ALA A CA 1
ATOM 1416 C C . ALA A 1 189 ? -17.019 3.780 20.216 1.00 97.44 189 ALA A C 1
ATOM 1418 O O . ALA A 1 189 ? -17.298 3.604 19.024 1.00 97.44 189 ALA A O 1
ATOM 1419 N N . PRO A 1 190 ? -17.968 4.134 21.109 1.00 96.38 190 PRO A N 1
ATOM 1420 C CA . PRO A 1 190 ? -19.365 4.315 20.729 1.00 96.38 190 PRO A CA 1
ATOM 1421 C C . PRO A 1 190 ? -19.510 5.405 19.659 1.00 96.38 190 PRO A C 1
ATOM 1423 O O . PRO A 1 190 ? -18.941 6.489 19.771 1.00 96.38 190 PRO A O 1
ATOM 1426 N N . GLY A 1 191 ? -20.287 5.114 18.614 1.00 95.25 191 GLY A N 1
ATOM 1427 C CA . GLY A 1 191 ? -20.526 6.039 17.501 1.00 95.25 191 GLY A CA 1
ATOM 1428 C C . GLY A 1 191 ? -19.430 6.070 16.431 1.00 95.25 191 GLY A C 1
ATOM 1429 O O . GLY A 1 191 ? -19.574 6.807 15.457 1.00 95.25 191 GLY A O 1
ATOM 1430 N N . SER A 1 192 ? -18.367 5.268 16.563 1.00 97.62 192 SER A N 1
ATOM 1431 C CA . SER A 1 192 ? -17.358 5.139 15.509 1.00 97.62 192 SER A CA 1
ATOM 1432 C C . SER A 1 192 ? -17.980 4.623 14.198 1.00 97.62 192 SER A C 1
ATOM 1434 O O . SER A 1 192 ? -18.780 3.678 14.210 1.00 97.62 192 SER A O 1
ATOM 1436 N N . PRO A 1 193 ? -17.614 5.198 13.038 1.00 96.44 193 PRO A N 1
ATOM 1437 C CA . PRO A 1 193 ? -18.072 4.700 11.746 1.00 96.44 193 PRO A CA 1
ATOM 1438 C C . PRO A 1 193 ? -17.369 3.397 11.322 1.00 96.44 193 PRO A C 1
ATOM 1440 O O . PRO A 1 193 ? -17.854 2.736 10.400 1.00 96.44 193 PRO A O 1
ATOM 1443 N N . VAL A 1 194 ? -16.277 3.018 11.998 1.00 97.81 194 VAL A N 1
ATOM 1444 C CA . VAL A 1 194 ? -15.430 1.859 11.667 1.00 97.81 194 VAL A CA 1
ATOM 1445 C C . VAL A 1 194 ? -15.450 0.789 12.758 1.00 97.81 194 VAL A C 1
ATOM 1447 O O . VAL A 1 194 ? -15.525 -0.385 12.430 1.00 97.81 194 VAL A O 1
ATOM 1450 N N . ALA A 1 195 ? -15.399 1.152 14.043 1.00 97.25 195 ALA A N 1
ATOM 1451 C CA . ALA A 1 195 ? -15.229 0.168 15.111 1.00 97.25 195 ALA A CA 1
ATOM 1452 C C . ALA A 1 195 ? -16.340 -0.900 15.127 1.00 97.25 195 ALA A C 1
ATOM 1454 O O . ALA A 1 195 ? -17.534 -0.585 15.150 1.00 97.25 195 ALA A O 1
ATOM 1455 N N . GLY A 1 196 ? -15.927 -2.165 15.171 1.00 96.31 196 GLY A N 1
ATOM 1456 C CA . GLY A 1 196 ? -16.795 -3.337 15.208 1.00 96.31 196 GLY A CA 1
ATOM 1457 C C . GLY A 1 196 ? -17.409 -3.710 13.860 1.00 96.31 196 GLY A C 1
ATOM 1458 O O . GLY A 1 196 ? -18.380 -4.466 13.862 1.00 96.31 196 GLY A O 1
ATOM 1459 N N . LYS A 1 197 ? -16.907 -3.167 12.749 1.00 92.00 197 LYS A N 1
ATOM 1460 C CA . LYS A 1 197 ? -17.428 -3.379 11.395 1.00 92.00 197 LYS A CA 1
ATOM 1461 C C . LYS A 1 197 ? -16.322 -3.814 10.451 1.00 92.00 197 LYS A C 1
ATOM 1463 O O . LYS A 1 197 ? -15.173 -3.365 10.646 1.00 92.00 197 LYS A O 1
#

Radius of gyration: 20.78 Å; Cα contacts (8 Å, |Δi|>4): 264; chains: 1; bounding box: 43×39×58 Å

Mean predicted aligned error: 3.96 Å

Foldseek 3Di:
DPPVPDDDDAQVPPPCNVVLQVVLCVVQVNPDDDPCNPPLLVVLSCCLVVVDVDDDDDPPDPPVVNVVSNCSRNNDDPPQDDDADWDWDDDPPDDIDIDIHDPDDPDDFLQNLLVRQVVSQVVCCVVPVPDADAGAQEDPDFPCNDDDPRQVRSVSSQVNNCVVCVPHRYDDDDHPCQQQQPVNVCVRPNPRSGGND

Nearest PDB structures (foldseek):
  1vmi-assembly1_A-2  TM=9.177E-01  e=4.219E-16  Escherichia coli
  6iox-assembly1_B  TM=9.286E-01  e=1.095E-15  Porphyromonas gingivalis ATCC 33277
  2af3-assembly1_C  TM=9.336E-01  e=6.002E-14  Methanosarcina thermophila
  7t88-assembly1_A-2  TM=9.261E-01  e=1.287E-13  Escherichia coli str. K-12 substr. MG1655
  8jzo-assembly1_A  TM=8.879E-01  e=4.123E-10  Escherichia coli K-12

pLDDT: mean 95.14, std 3.61, range [67.62, 98.69]

Sequence (197 aa):
VPLEQMELTSVEDHSSFEHLKQQLADRRAGKKLPDCLQPLHFANMLVAAGLADGHVAGALHSSGDVVRSAFQIVGLQPGVSKVSSFFVMMPPDKDPLVFADCAVMVNPTAAELAEMADMAAVNYQSLFPDSEPRVALLSFSTKGSAKDPAVDKVIEAWELLKLRRPELICDGELQLDTALVPSVAASKAPGSPVAGK

Solvent-accessible surface area (backbone atoms only — not comparable to full-atom values): 11826 Å² total; per-residue (Å²): 131,62,75,90,78,54,90,83,84,55,72,91,75,38,91,56,43,70,58,48,52,48,55,51,46,63,76,44,72,80,51,87,76,74,68,60,75,42,67,76,41,36,53,32,42,35,32,57,69,70,76,35,97,71,85,90,83,52,93,91,44,55,68,69,57,53,54,51,41,38,49,76,55,57,47,72,61,90,96,53,91,73,80,70,38,69,46,83,44,77,53,95,93,52,76,76,42,77,46,71,58,79,81,63,60,89,78,68,53,31,70,50,47,19,51,48,53,52,50,48,39,55,53,47,33,72,76,37,75,93,48,83,57,65,42,70,42,69,38,97,27,39,79,71,74,52,87,48,74,75,48,52,36,36,38,51,11,39,55,52,32,44,72,76,39,71,85,58,50,62,42,51,31,26,24,68,60,31,31,66,32,50,75,46,5,60,71,67,42,65,88,49,96,24,43,26,100